Protein AF-A0A9E1M2K9-F1 (afdb_monomer_lite)

Sequence (285 aa):
EEVEYYKEHIEKFKGLINELEKKCDKGNIAAFNGKYLEVHMFEIQNELVGVLIDRTEEETEKRRLACNVRDERKKNITDGLTGIMNRKGFQQEVEKILAENHAGGGVLLMCDLDNFKRINDSMGHPEGDRLLKLFSEILKQEFRRSDVVGRIGGDEFMVYLPSDVEDSVLRKKLDHVMDSIRVKLNGYRTYGVSVSIGAAKLDAEMGVVDFESLYESADTALYISKGLGKNRYYINEKGIRCMKSTCEACRINCPRREILALNEGQSNGTVTDRDGNPLHLLPEV

Secondary structure (DSSP, 8-state):
-HHHHHHT-HHHHHHHHHHHHHT--TTSEEEETTEEEEEEEEEETTEEEEEEEE-HHHHHHHHHHHHHHHHHHHHHHB-TTT-SEEHHHHHHHHHHHHHH-TT---EEEEEEEETHHHHHHHH-HHHHHHHHHHHHHHHHHHS-TTSEEEE-SSSEEEEEE-S---HHHHHHHHHHHHHHHHHHTGGGGGGT-EEEEEEEE-BTTTTB-SHHHHHHHHHHHHHHHHHTTSSSEEE-TT------SS-TTTTS--HHHHHHHHHHT-SSS--B-TTS-B---PPP-

Radius of gyration: 29.18 Å; chains: 1; bounding box: 78×37×81 Å

Structure (mmCIF, N/CA/C/O backbone):
data_AF-A0A9E1M2K9-F1
#
_entry.id   AF-A0A9E1M2K9-F1
#
loop_
_atom_site.group_PDB
_atom_site.id
_atom_site.type_symbol
_atom_site.label_atom_id
_atom_site.label_alt_id
_atom_site.label_comp_id
_atom_site.label_asym_id
_atom_site.label_entity_id
_atom_site.label_seq_id
_atom_site.pdbx_PDB_ins_code
_atom_site.Cartn_x
_atom_site.Cartn_y
_atom_site.Cartn_z
_atom_site.occupancy
_atom_site.B_iso_or_equiv
_atom_site.auth_seq_id
_atom_site.auth_comp_id
_atom_site.auth_asym_id
_atom_site.auth_atom_id
_atom_site.pdbx_PDB_model_num
ATOM 1 N N . GLU A 1 1 ? -44.780 -3.595 32.433 1.00 47.69 1 GLU A N 1
ATOM 2 C CA . GLU A 1 1 ? -45.491 -4.762 32.995 1.00 47.69 1 GLU A CA 1
ATOM 3 C C . GLU A 1 1 ? -44.620 -5.550 33.968 1.00 47.69 1 GLU A C 1
ATOM 5 O O . GLU A 1 1 ? -44.935 -5.511 35.144 1.00 47.69 1 GLU A O 1
ATOM 10 N N . GLU A 1 2 ? -43.489 -6.153 33.572 1.00 54.53 2 GLU A N 1
ATOM 11 C CA . GLU A 1 2 ? -42.619 -6.878 34.532 1.00 54.53 2 GLU A CA 1
ATOM 12 C C . GLU A 1 2 ? -42.012 -5.986 35.630 1.00 54.53 2 GLU A C 1
ATOM 14 O O . GLU A 1 2 ? -42.031 -6.356 36.797 1.00 54.53 2 GLU A O 1
ATOM 19 N N . VAL A 1 3 ? -41.533 -4.780 35.298 1.00 54.91 3 VAL A N 1
ATOM 20 C CA . VAL A 1 3 ? -41.038 -3.825 36.315 1.00 54.91 3 VAL A CA 1
ATOM 21 C C . VAL A 1 3 ? -42.145 -3.446 37.310 1.00 54.91 3 VAL A C 1
ATOM 23 O O . VAL A 1 3 ? -41.878 -3.333 38.501 1.00 54.91 3 VAL A O 1
ATOM 26 N N . GLU A 1 4 ? -43.392 -3.317 36.847 1.00 57.59 4 GLU A N 1
ATOM 27 C CA . GLU A 1 4 ? -44.571 -3.060 37.689 1.00 57.59 4 GLU A CA 1
ATOM 28 C C . GLU A 1 4 ? -44.907 -4.272 38.575 1.00 57.59 4 GLU A C 1
ATOM 30 O O . GLU A 1 4 ? -45.159 -4.113 39.763 1.00 57.59 4 GLU A O 1
ATOM 35 N N . TYR A 1 5 ? -44.813 -5.489 38.028 1.00 63.81 5 TYR A N 1
ATOM 36 C CA . TYR A 1 5 ? -44.981 -6.744 38.769 1.00 63.81 5 TYR A CA 1
ATOM 37 C C . TYR A 1 5 ? -43.958 -6.885 39.906 1.00 63.81 5 TYR A C 1
ATOM 39 O O . TYR A 1 5 ? -44.294 -7.318 41.008 1.00 63.81 5 TYR A O 1
ATOM 47 N N . TYR A 1 6 ? -42.704 -6.490 39.671 1.00 62.34 6 TYR A N 1
ATOM 48 C CA . TYR A 1 6 ? -41.683 -6.523 40.715 1.00 62.34 6 TYR A CA 1
ATOM 49 C C . TYR A 1 6 ? -41.863 -5.417 41.765 1.00 62.34 6 TYR A C 1
ATOM 51 O O . TYR A 1 6 ? -41.530 -5.663 42.923 1.00 62.34 6 TYR A O 1
ATOM 59 N N . LYS A 1 7 ? -42.439 -4.250 41.430 1.00 57.22 7 LYS A N 1
ATOM 60 C CA . LYS A 1 7 ? -42.752 -3.197 42.423 1.00 57.22 7 LYS A CA 1
ATOM 61 C C . LYS A 1 7 ? -43.675 -3.697 43.539 1.00 57.22 7 LYS A C 1
ATOM 63 O O . LYS A 1 7 ? -43.527 -3.272 44.679 1.00 57.22 7 LYS A O 1
ATOM 68 N N . GLU A 1 8 ? -44.578 -4.631 43.237 1.00 61.56 8 GLU A N 1
ATOM 69 C CA . GLU A 1 8 ? -45.470 -5.251 44.227 1.00 61.56 8 GLU A CA 1
ATOM 70 C C . GLU A 1 8 ? -44.770 -6.322 45.098 1.00 61.56 8 GLU A C 1
ATOM 72 O O . GLU A 1 8 ? -45.366 -6.845 46.039 1.00 61.56 8 GLU A O 1
ATOM 77 N N . HIS A 1 9 ? -43.502 -6.664 44.821 1.00 72.94 9 HIS A N 1
ATOM 78 C CA . HIS A 1 9 ? -42.690 -7.640 45.562 1.00 72.94 9 HIS A CA 1
ATOM 79 C C . HIS A 1 9 ? -41.269 -7.119 45.836 1.00 72.94 9 HIS A C 1
ATOM 81 O O . HIS A 1 9 ? -40.311 -7.431 45.122 1.00 72.94 9 HIS A O 1
ATOM 87 N N . ILE A 1 10 ? -41.127 -6.396 46.951 1.00 69.25 10 ILE A N 1
ATOM 88 C CA . ILE A 1 10 ? -39.894 -5.716 47.391 1.00 69.25 10 ILE A CA 1
ATOM 89 C C . ILE A 1 10 ? -38.639 -6.605 47.305 1.00 69.25 10 ILE A C 1
ATOM 91 O O . ILE A 1 10 ? -37.636 -6.191 46.729 1.00 69.25 10 ILE A O 1
ATOM 95 N N . GLU A 1 11 ? -38.673 -7.837 47.822 1.00 72.31 11 GLU A N 1
ATOM 96 C CA . GLU A 1 11 ? -37.483 -8.710 47.838 1.00 72.31 11 GLU A CA 1
ATOM 97 C C . GLU A 1 11 ? -37.064 -9.198 46.442 1.00 72.31 11 GLU A C 1
ATOM 99 O O . GLU A 1 11 ? -35.874 -9.301 46.144 1.00 72.31 11 GLU A O 1
ATOM 104 N N . LYS A 1 12 ? -38.024 -9.428 45.536 1.00 73.31 12 LYS A N 1
ATOM 105 C CA . LYS A 1 12 ? -37.706 -9.785 44.145 1.00 73.31 12 LYS A CA 1
ATOM 106 C C . LYS A 1 12 ? -37.141 -8.585 43.382 1.00 73.31 12 LYS A C 1
ATOM 108 O O . LYS A 1 12 ? -36.209 -8.753 42.600 1.00 73.31 12 LYS A O 1
ATOM 113 N N . PHE A 1 13 ? -37.668 -7.385 43.633 1.00 72.75 13 PHE A N 1
ATOM 114 C CA . PHE A 1 13 ? -37.173 -6.151 43.023 1.00 72.75 13 PHE A CA 1
ATOM 115 C C . PHE A 1 13 ? -35.737 -5.829 43.451 1.00 72.75 13 PHE A C 1
ATOM 117 O O . PHE A 1 13 ? -34.897 -5.542 42.600 1.00 72.75 13 PHE A O 1
ATOM 124 N N . LYS A 1 14 ? -35.418 -5.975 44.747 1.00 73.56 14 LYS A N 1
ATOM 125 C CA . LYS A 1 14 ? -34.038 -5.864 45.255 1.00 73.56 14 LYS A CA 1
ATOM 126 C C . LYS A 1 14 ? -33.091 -6.849 44.565 1.00 73.56 14 LYS A C 1
ATOM 128 O O . LYS A 1 14 ? -31.986 -6.476 44.181 1.00 73.56 14 LYS A O 1
ATOM 133 N N . GLY A 1 15 ? -33.529 -8.098 44.384 1.00 77.31 15 GLY A N 1
ATOM 134 C CA . GLY A 1 15 ? -32.761 -9.121 43.671 1.00 77.31 15 GLY A CA 1
ATOM 135 C C . GLY A 1 15 ? -32.460 -8.735 42.220 1.00 77.31 15 GLY A C 1
ATOM 136 O O . GLY A 1 15 ? -31.311 -8.828 41.793 1.00 77.31 15 GLY A O 1
ATOM 137 N N . LEU A 1 16 ? -33.467 -8.240 41.495 1.00 78.31 16 LEU A N 1
ATOM 138 C CA . LEU A 1 16 ? -33.325 -7.779 40.112 1.00 78.31 16 LEU A CA 1
ATOM 139 C C . LEU A 1 16 ? -32.347 -6.602 39.997 1.00 78.31 16 LEU A C 1
ATOM 141 O O . LEU A 1 16 ? -31.474 -6.619 39.135 1.00 78.31 16 LEU A O 1
ATOM 145 N N . ILE A 1 17 ? -32.457 -5.597 40.868 1.00 76.50 17 ILE A N 1
ATOM 146 C CA . ILE A 1 17 ? -31.567 -4.428 40.830 1.00 76.50 17 ILE A CA 1
ATOM 147 C C . ILE A 1 17 ? -30.113 -4.818 41.108 1.00 76.50 17 ILE A C 1
ATOM 149 O O . ILE A 1 17 ? -29.234 -4.419 40.349 1.00 76.50 17 ILE A O 1
ATOM 153 N N . ASN A 1 18 ? -29.863 -5.662 42.113 1.00 76.81 18 ASN A N 1
ATOM 154 C CA . ASN A 1 18 ? -28.521 -6.187 42.384 1.00 76.81 18 ASN A CA 1
ATOM 155 C C . ASN A 1 18 ? -27.956 -7.003 41.207 1.00 76.81 18 ASN A C 1
ATOM 157 O O . ASN A 1 18 ? -26.742 -7.060 41.006 1.00 76.81 18 ASN A O 1
ATOM 161 N N . GLU A 1 19 ? -28.809 -7.682 40.437 1.00 80.19 19 GLU A N 1
ATOM 162 C CA . GLU A 1 19 ? -28.383 -8.395 39.232 1.00 80.19 19 GLU A CA 1
ATOM 163 C C . GLU A 1 19 ? -28.033 -7.430 38.090 1.00 80.19 19 GLU A C 1
ATOM 165 O O . GLU A 1 19 ? -27.028 -7.629 37.404 1.00 80.19 19 GLU A O 1
ATOM 170 N N . LEU A 1 20 ? -28.836 -6.382 37.896 1.00 79.81 20 LEU A N 1
ATOM 171 C CA . LEU A 1 20 ? -28.598 -5.364 36.875 1.00 79.81 20 LEU A CA 1
ATOM 172 C C . LEU A 1 20 ? -27.351 -4.533 37.179 1.00 79.81 20 LEU A C 1
ATOM 174 O O . LEU A 1 20 ? -26.565 -4.298 36.270 1.00 79.81 20 LEU A O 1
ATOM 178 N N . GLU A 1 21 ? -27.108 -4.177 38.441 1.00 75.31 21 GLU A N 1
ATOM 179 C CA . GLU A 1 21 ? -25.903 -3.453 38.865 1.00 75.31 21 GLU A CA 1
ATOM 180 C C . GLU A 1 21 ? -24.623 -4.217 38.495 1.00 75.31 21 GLU A C 1
ATOM 182 O O . GLU A 1 21 ? -23.679 -3.645 37.953 1.00 75.31 21 GLU A O 1
ATOM 187 N N . LYS A 1 22 ? -24.613 -5.542 38.685 1.00 78.69 22 LYS A N 1
ATOM 188 C CA . LYS A 1 22 ? -23.487 -6.401 38.276 1.00 78.69 22 LYS A CA 1
ATOM 189 C C . LYS A 1 22 ? -23.278 -6.456 36.762 1.00 78.69 22 LYS A C 1
ATOM 191 O O . LYS A 1 22 ? -22.204 -6.852 36.316 1.00 78.69 22 LYS A O 1
ATOM 196 N N . LYS A 1 23 ? -24.306 -6.119 35.981 1.00 77.25 23 LYS A N 1
ATOM 197 C CA . LYS A 1 23 ? -24.294 -6.077 34.513 1.00 77.25 23 LYS A CA 1
ATOM 198 C C . LYS A 1 23 ? -24.076 -4.663 33.967 1.00 77.25 23 LYS A C 1
ATOM 200 O O . LYS A 1 23 ? -24.039 -4.507 32.747 1.00 77.25 23 LYS A O 1
ATOM 205 N N . CYS A 1 24 ? -23.956 -3.651 34.828 1.00 75.00 24 CYS A N 1
ATOM 206 C CA . CYS A 1 24 ? -23.708 -2.283 34.403 1.00 75.00 24 CYS A CA 1
ATOM 207 C C . CYS A 1 24 ? -22.282 -2.129 33.860 1.00 75.00 24 CYS A C 1
ATOM 209 O O . CYS A 1 24 ? -21.305 -2.454 34.536 1.00 75.00 24 CYS A O 1
ATOM 211 N N . ASP A 1 25 ? -22.164 -1.562 32.661 1.00 68.12 25 ASP A N 1
ATOM 212 C CA . ASP A 1 25 ? -20.892 -1.032 32.164 1.00 68.12 25 ASP A CA 1
ATOM 213 C C . ASP A 1 25 ? -20.587 0.333 32.825 1.00 68.12 25 ASP A C 1
ATOM 215 O O . ASP A 1 25 ? -21.362 0.844 33.642 1.00 68.12 25 ASP A O 1
ATOM 219 N N . LYS A 1 26 ? -19.453 0.965 32.473 1.00 56.94 26 LYS A N 1
ATOM 220 C CA . LYS A 1 26 ? -19.129 2.347 32.884 1.00 56.94 26 LYS A CA 1
ATOM 221 C C . LYS A 1 26 ? -20.336 3.270 32.642 1.00 56.94 26 LYS A C 1
ATOM 223 O O . LYS A 1 26 ? -20.624 3.598 31.495 1.00 56.94 26 LYS A O 1
ATOM 228 N N . GLY A 1 27 ? -20.988 3.716 33.720 1.00 64.06 27 GLY A N 1
ATOM 229 C CA . GLY A 1 27 ? -22.116 4.655 33.663 1.00 64.06 27 GLY A CA 1
ATOM 230 C C . GLY A 1 27 ? -23.483 4.125 34.115 1.00 64.06 27 GLY A C 1
ATOM 231 O O . GLY A 1 27 ? -24.473 4.747 33.763 1.00 64.06 27 GLY A O 1
ATOM 232 N N . ASN A 1 28 ? -23.564 3.035 34.890 1.00 80.69 28 ASN A N 1
ATOM 233 C CA . ASN A 1 28 ? -24.808 2.531 35.512 1.00 80.69 28 ASN A CA 1
ATOM 234 C C . ASN A 1 28 ? -25.910 2.066 34.534 1.00 80.69 28 ASN A C 1
ATOM 236 O O . ASN A 1 28 ? -27.079 1.996 34.912 1.00 80.69 28 ASN A O 1
ATOM 240 N N . ILE A 1 29 ? -25.561 1.726 33.289 1.00 83.56 29 ILE A N 1
ATOM 241 C CA . ILE A 1 29 ? -26.512 1.225 32.285 1.00 83.56 29 ILE A CA 1
ATOM 242 C C . ILE A 1 29 ? -26.331 -0.285 32.107 1.00 83.56 29 ILE A C 1
ATOM 244 O O . ILE A 1 29 ? -25.233 -0.742 31.786 1.00 83.56 29 ILE A O 1
ATOM 248 N N . ALA A 1 30 ? -27.420 -1.044 32.241 1.00 85.31 30 ALA A N 1
ATOM 249 C CA . ALA A 1 30 ? -27.472 -2.489 32.038 1.00 85.31 30 ALA A CA 1
ATOM 250 C C . ALA A 1 30 ? -28.401 -2.864 30.873 1.00 85.31 30 ALA A C 1
ATOM 252 O O . ALA A 1 30 ? -29.503 -2.331 30.729 1.00 85.31 30 ALA A O 1
ATOM 253 N N . ALA A 1 31 ? -27.975 -3.823 30.048 1.00 84.50 31 ALA A N 1
ATOM 254 C CA . ALA A 1 31 ? -28.834 -4.414 29.025 1.00 84.50 31 ALA A CA 1
ATOM 255 C C . ALA A 1 31 ? -29.700 -5.531 29.635 1.00 84.50 31 ALA A C 1
ATOM 257 O O . ALA A 1 31 ? -29.175 -6.488 30.207 1.00 84.50 31 ALA A O 1
ATOM 258 N N . PHE A 1 32 ? -31.021 -5.436 29.486 1.00 83.56 32 PHE A N 1
ATOM 259 C CA . PHE A 1 32 ? -31.979 -6.392 30.044 1.00 83.56 32 PHE A CA 1
ATOM 260 C C . PHE A 1 32 ? -33.179 -6.574 29.112 1.00 83.56 32 PHE A C 1
ATOM 262 O O . PHE A 1 32 ? -33.838 -5.602 28.757 1.00 83.56 32 PHE A O 1
ATOM 269 N N . ASN A 1 33 ? -33.455 -7.815 28.693 1.00 81.69 33 ASN A N 1
ATOM 270 C CA . ASN A 1 33 ? -34.586 -8.174 27.821 1.00 81.69 33 ASN A CA 1
ATOM 271 C C . ASN A 1 33 ? -34.756 -7.263 26.584 1.00 81.69 33 ASN A C 1
ATOM 273 O O . ASN A 1 33 ? -35.859 -6.852 26.236 1.00 81.69 33 ASN A O 1
ATOM 277 N N . GLY A 1 34 ? -33.647 -6.930 25.914 1.00 80.44 34 GLY A N 1
ATOM 278 C CA . GLY A 1 34 ? -33.657 -6.079 24.716 1.00 80.44 34 GLY A CA 1
ATOM 279 C C . GLY A 1 34 ? -33.801 -4.577 24.990 1.00 80.44 34 GLY A C 1
ATOM 280 O O . GLY A 1 34 ? -33.868 -3.801 24.040 1.00 80.44 34 GLY A O 1
ATOM 281 N N . LYS A 1 35 ? -33.811 -4.167 26.262 1.00 84.62 35 LYS A N 1
ATOM 282 C CA . LYS A 1 35 ? -33.811 -2.771 26.706 1.00 84.62 35 LYS A CA 1
ATOM 283 C C . LYS A 1 35 ? -32.482 -2.379 27.340 1.00 84.62 35 LYS A C 1
ATOM 285 O O . LYS A 1 35 ? -31.743 -3.236 27.824 1.00 84.62 35 LYS A O 1
ATOM 290 N N . TYR A 1 36 ? -32.208 -1.080 27.367 1.00 86.81 36 TYR A N 1
ATOM 291 C CA . TYR A 1 36 ? -31.117 -0.487 28.137 1.00 86.81 36 TYR A CA 1
ATOM 292 C C . TYR A 1 36 ? -31.713 0.258 29.327 1.00 86.81 36 TYR A C 1
ATOM 294 O O . TYR A 1 36 ? -32.458 1.217 29.146 1.00 86.81 36 TYR A O 1
ATOM 302 N N . LEU A 1 37 ? -31.415 -0.212 30.536 1.00 87.25 37 LEU A N 1
ATOM 303 C CA . LEU A 1 37 ? -31.933 0.345 31.780 1.00 87.25 37 LEU A CA 1
ATOM 304 C C . LEU A 1 37 ? -30.800 1.029 32.537 1.00 87.25 37 LEU A C 1
ATOM 306 O O . LEU A 1 37 ? -29.791 0.399 32.844 1.00 87.25 37 LEU A O 1
ATOM 310 N N . GLU A 1 38 ? -30.977 2.308 32.844 1.00 87.44 38 GLU A N 1
ATOM 311 C CA . GLU A 1 38 ? -30.125 3.028 33.785 1.00 87.44 38 GLU A CA 1
ATOM 312 C C . GLU A 1 38 ? -30.623 2.751 35.206 1.00 87.44 38 GLU A C 1
ATOM 314 O O . GLU A 1 38 ? -31.811 2.907 35.506 1.00 87.44 38 GLU A O 1
ATOM 319 N N . VAL A 1 39 ? -29.716 2.281 36.058 1.00 85.56 39 VAL A N 1
ATOM 320 C CA . VAL A 1 39 ? -30.018 1.815 37.411 1.00 85.56 39 VAL A CA 1
ATOM 321 C C . VAL A 1 39 ? -29.444 2.802 38.418 1.00 85.56 39 VAL A C 1
ATOM 323 O O . VAL A 1 39 ? -28.233 3.008 38.478 1.00 85.56 39 VAL A O 1
ATOM 326 N N . HIS A 1 40 ? -30.303 3.382 39.253 1.00 83.81 40 HIS A N 1
ATOM 327 C CA . HIS A 1 40 ? -29.878 4.197 40.387 1.00 83.81 40 HIS A CA 1
ATOM 328 C C . HIS A 1 40 ? -30.364 3.590 41.697 1.00 83.81 40 HIS A C 1
ATOM 330 O O . HIS A 1 40 ? -31.538 3.241 41.825 1.00 83.81 40 HIS A O 1
ATOM 336 N N . MET A 1 41 ? -29.470 3.511 42.680 1.00 77.06 41 MET A N 1
ATOM 337 C CA . MET A 1 41 ? -29.797 3.089 44.037 1.00 77.06 41 MET A CA 1
ATOM 338 C C . MET A 1 41 ? -29.532 4.214 45.027 1.00 77.06 41 MET A C 1
ATOM 340 O O . MET A 1 41 ? -28.487 4.863 44.981 1.00 77.06 41 MET A O 1
ATOM 344 N N . PHE A 1 42 ? -30.479 4.409 45.936 1.00 80.50 42 PHE A N 1
ATOM 345 C CA . PHE A 1 42 ? -30.406 5.382 47.014 1.00 80.50 42 PHE A CA 1
ATOM 346 C C . PHE A 1 42 ? -30.871 4.736 48.317 1.00 80.50 42 PHE A C 1
ATOM 348 O O . PHE A 1 42 ? -31.739 3.866 48.308 1.00 80.50 42 PHE A O 1
ATOM 355 N N . GLU A 1 43 ? -30.331 5.190 49.442 1.00 78.75 43 GLU A N 1
ATOM 356 C CA . GLU A 1 43 ? -30.793 4.800 50.773 1.00 78.75 43 GLU A CA 1
ATOM 357 C C . GLU A 1 43 ? -31.367 6.037 51.470 1.00 78.75 43 GLU A C 1
ATOM 359 O O . GLU A 1 43 ? -30.690 7.058 51.605 1.00 78.75 43 GLU A O 1
ATOM 364 N N . ILE A 1 44 ? -32.639 5.974 51.862 1.00 79.69 44 ILE A N 1
ATOM 365 C CA . ILE A 1 44 ? -33.362 7.083 52.489 1.00 79.69 44 ILE A CA 1
ATOM 366 C C . ILE A 1 44 ? -34.028 6.548 53.753 1.00 79.69 44 ILE A C 1
ATOM 368 O O . ILE A 1 44 ? -34.872 5.669 53.674 1.00 79.69 44 ILE A O 1
ATOM 372 N N . GLN A 1 45 ? -33.661 7.076 54.927 1.00 77.25 45 GLN A N 1
ATOM 373 C CA . GLN A 1 45 ? -34.275 6.702 56.215 1.00 77.25 45 GLN A CA 1
ATOM 374 C C . GLN A 1 45 ? -34.316 5.175 56.480 1.00 77.25 45 GLN A C 1
ATOM 376 O O . GLN A 1 45 ? -35.327 4.660 56.947 1.00 77.25 45 GLN A O 1
ATOM 381 N N . ASN A 1 46 ? -33.216 4.454 56.212 1.00 77.62 46 ASN A N 1
ATOM 382 C CA . ASN A 1 46 ? -33.119 2.981 56.288 1.00 77.62 46 ASN A CA 1
ATOM 383 C C . ASN A 1 46 ? -33.996 2.205 55.278 1.00 77.62 46 ASN A C 1
ATOM 385 O O . ASN A 1 46 ? -34.113 0.982 55.381 1.00 77.62 46 ASN A O 1
ATOM 389 N N . GLU A 1 47 ? -34.575 2.873 54.280 1.00 70.12 47 GLU A N 1
ATOM 390 C CA . GLU A 1 47 ? -35.245 2.235 53.147 1.00 70.12 47 GLU A CA 1
ATOM 391 C C . GLU A 1 47 ? -34.389 2.339 51.877 1.00 70.12 47 GLU A C 1
ATOM 393 O O . GLU A 1 47 ? -33.903 3.410 51.504 1.00 70.12 47 GLU A O 1
ATOM 398 N N . LEU A 1 48 ? -34.203 1.204 51.197 1.00 69.75 48 LEU A N 1
ATOM 399 C CA . LEU A 1 48 ? -33.505 1.135 49.914 1.00 69.75 48 LEU A CA 1
ATOM 400 C C . LEU A 1 48 ? -34.480 1.475 48.781 1.00 69.75 48 LEU A C 1
ATOM 402 O O . LEU A 1 48 ? -35.462 0.762 48.568 1.00 69.75 48 LEU A O 1
ATOM 406 N N . VAL A 1 49 ? -34.173 2.524 48.022 1.00 75.44 49 VAL A N 1
ATOM 407 C CA . VAL A 1 49 ? -34.952 2.989 46.873 1.00 75.44 49 VAL A CA 1
ATOM 408 C C . VAL A 1 49 ? -34.160 2.746 45.594 1.00 75.44 49 VAL A C 1
ATOM 410 O O . VAL A 1 49 ? -33.057 3.260 45.418 1.00 75.44 49 VAL A O 1
ATOM 413 N N . GLY A 1 50 ? -34.742 1.970 44.682 1.00 74.94 50 GLY A N 1
ATOM 414 C CA . GLY A 1 50 ? -34.182 1.706 43.362 1.00 74.94 50 GLY A CA 1
ATOM 415 C C . GLY A 1 50 ? -34.999 2.372 42.261 1.00 74.94 50 GLY A C 1
ATOM 416 O O . GLY A 1 50 ? -36.219 2.212 42.211 1.00 74.94 50 GLY A O 1
ATOM 417 N N . VAL A 1 51 ? -34.331 3.096 41.367 1.00 79.19 51 VAL A N 1
ATOM 418 C CA . VAL A 1 51 ? -34.940 3.737 40.197 1.00 79.19 51 VAL A CA 1
ATOM 419 C C . VAL A 1 51 ? -34.372 3.094 38.938 1.00 79.19 51 VAL A C 1
ATOM 421 O O . VAL A 1 51 ? -33.157 3.002 38.774 1.00 79.19 51 VAL A O 1
ATOM 424 N N . LEU A 1 52 ? -35.268 2.656 38.053 1.00 83.38 52 LEU A N 1
ATOM 425 C CA . LEU A 1 52 ? -34.939 2.141 36.727 1.00 83.38 52 LEU A CA 1
ATOM 426 C C . LEU A 1 52 ? -35.454 3.130 35.686 1.00 83.38 52 LEU A C 1
ATOM 428 O O . LEU A 1 52 ? -36.658 3.387 35.625 1.00 83.38 52 LEU A O 1
ATOM 432 N N . ILE A 1 53 ? -34.553 3.670 34.873 1.00 85.81 53 ILE A N 1
ATOM 433 C CA . ILE A 1 53 ? -34.892 4.574 33.773 1.00 85.81 53 ILE A CA 1
ATOM 434 C C . ILE A 1 53 ? -34.667 3.821 32.464 1.00 85.81 53 ILE A C 1
ATOM 436 O O . ILE A 1 53 ? -33.576 3.311 32.212 1.00 85.81 53 ILE A O 1
ATOM 440 N N . ASP A 1 54 ? -35.703 3.728 31.630 1.00 87.12 54 ASP A N 1
ATOM 441 C CA . ASP A 1 54 ? -35.572 3.150 30.292 1.00 87.12 54 ASP A CA 1
ATOM 442 C C . ASP A 1 54 ? -34.837 4.142 29.382 1.00 87.12 54 ASP A C 1
ATOM 444 O O . ASP A 1 54 ? -35.357 5.203 29.044 1.00 87.12 54 ASP A O 1
ATOM 448 N N . ARG A 1 55 ? -33.606 3.791 29.012 1.00 88.75 55 ARG A N 1
ATOM 449 C CA . ARG A 1 55 ? -32.716 4.553 28.128 1.00 88.75 55 ARG A CA 1
ATOM 450 C C . ARG A 1 55 ? -32.557 3.875 26.769 1.00 88.75 55 ARG A C 1
ATOM 452 O O . ARG A 1 55 ? -31.609 4.161 26.043 1.00 88.75 55 ARG A O 1
ATOM 459 N N . THR A 1 56 ? -33.453 2.952 26.407 1.00 87.19 56 THR A N 1
ATOM 460 C CA . THR A 1 56 ? -33.304 2.136 25.192 1.00 87.19 56 THR A CA 1
ATOM 461 C C . THR A 1 56 ? -33.215 2.985 23.928 1.00 87.19 56 THR A C 1
ATOM 463 O O . THR A 1 56 ? -32.337 2.744 23.099 1.00 87.19 56 THR A O 1
ATOM 466 N N . GLU A 1 57 ? -34.079 3.990 23.777 1.00 88.50 57 GLU A N 1
ATOM 467 C CA . GLU A 1 57 ? -34.063 4.885 22.611 1.00 88.50 57 GLU A CA 1
ATOM 468 C C . GLU A 1 57 ? -32.740 5.656 22.518 1.00 88.50 57 GLU A C 1
ATOM 470 O O . GLU A 1 57 ? -32.054 5.585 21.500 1.00 88.50 57 GLU A O 1
ATOM 475 N N . GLU A 1 58 ? -32.311 6.288 23.611 1.00 88.19 58 GLU A N 1
ATOM 476 C CA . GLU A 1 58 ? -31.064 7.057 23.655 1.00 88.19 58 GLU A CA 1
ATOM 477 C C . GLU A 1 58 ? -29.825 6.190 23.392 1.00 88.19 58 GLU A C 1
ATOM 479 O O . GLU A 1 58 ? -28.943 6.578 22.625 1.00 88.19 58 GLU A O 1
ATOM 484 N N . GLU A 1 59 ? -29.739 5.002 23.993 1.00 86.94 59 GLU A N 1
ATOM 485 C CA . GLU A 1 59 ? -28.593 4.106 23.812 1.00 86.94 59 GLU A CA 1
ATOM 486 C C . GLU A 1 59 ? -28.548 3.489 22.415 1.00 86.94 59 GLU A C 1
ATOM 488 O O . GLU A 1 59 ? -27.473 3.358 21.818 1.00 86.94 59 GLU A O 1
ATOM 493 N N . THR A 1 60 ? -29.704 3.139 21.849 1.00 86.44 60 THR A N 1
ATOM 494 C CA . THR A 1 60 ? -29.762 2.650 20.467 1.00 86.44 60 THR A CA 1
ATOM 495 C C . THR A 1 60 ? -29.408 3.748 19.469 1.00 86.44 60 THR A C 1
ATOM 497 O O . THR A 1 60 ? -28.664 3.481 18.521 1.00 86.44 60 THR A O 1
ATOM 500 N N . GLU A 1 61 ? -29.851 4.986 19.692 1.00 88.44 61 GLU A N 1
ATOM 501 C CA . GLU A 1 61 ? -29.490 6.134 18.865 1.00 88.44 61 GLU A CA 1
ATOM 502 C C . GLU A 1 61 ? -27.995 6.464 18.968 1.00 88.44 61 GLU A C 1
ATOM 504 O O . GLU A 1 61 ? -27.314 6.501 17.941 1.00 88.44 61 GLU A O 1
ATOM 509 N N . LYS A 1 62 ? -27.430 6.567 20.180 1.00 87.06 62 LYS A N 1
ATOM 510 C CA . LYS A 1 62 ? -25.979 6.753 20.389 1.00 87.06 62 LYS A CA 1
ATOM 511 C C . LYS A 1 62 ? -25.154 5.692 19.664 1.00 87.06 62 LYS A C 1
ATOM 513 O O . LYS A 1 62 ? -24.182 6.021 18.981 1.00 87.06 62 LYS A O 1
ATOM 518 N N . ARG A 1 63 ? -25.537 4.414 19.774 1.00 84.12 63 ARG A N 1
ATOM 519 C CA . ARG A 1 63 ? -24.848 3.303 19.093 1.00 84.12 63 ARG A CA 1
ATOM 520 C C . ARG A 1 63 ? -24.968 3.396 17.571 1.00 84.12 63 ARG A C 1
ATOM 522 O O . ARG A 1 63 ? -23.981 3.142 16.879 1.00 84.12 63 ARG A O 1
ATOM 529 N N . ARG A 1 64 ? -26.132 3.789 17.039 1.00 85.56 64 ARG A N 1
ATOM 530 C CA . ARG A 1 64 ? -26.331 4.035 15.597 1.00 85.56 64 ARG A CA 1
ATOM 531 C C . ARG A 1 64 ? -25.464 5.185 15.094 1.00 85.56 64 ARG A C 1
ATOM 533 O O . ARG A 1 64 ? -24.755 5.007 14.107 1.00 85.56 64 ARG A O 1
ATOM 540 N N . LEU A 1 65 ? -25.457 6.321 15.791 1.00 86.19 65 LEU A N 1
ATOM 541 C CA . LEU A 1 65 ? -24.587 7.457 15.478 1.00 86.19 65 LEU A CA 1
ATOM 542 C C . LEU A 1 65 ? -23.109 7.050 15.496 1.00 86.19 65 LEU A C 1
ATOM 544 O O . LEU A 1 65 ? -22.382 7.342 14.549 1.00 86.19 65 LEU A O 1
ATOM 548 N N . ALA A 1 66 ? -22.669 6.307 16.515 1.00 84.19 66 ALA A N 1
ATOM 549 C CA . ALA A 1 66 ? -21.299 5.802 16.589 1.00 84.19 66 ALA A CA 1
ATOM 550 C C . ALA A 1 66 ? -20.949 4.860 15.418 1.00 84.19 66 ALA A C 1
ATOM 552 O O . ALA A 1 66 ? -19.834 4.912 14.894 1.00 84.19 66 ALA A O 1
ATOM 553 N N . CYS A 1 67 ? -21.893 4.018 14.983 1.00 79.88 67 CYS A N 1
ATOM 554 C CA . CYS A 1 67 ? -21.734 3.151 13.816 1.00 79.88 67 CYS A CA 1
ATOM 555 C C . CYS A 1 67 ? -21.591 3.968 12.523 1.00 79.88 67 CYS A C 1
ATOM 557 O O . CYS A 1 67 ? -20.618 3.776 11.795 1.00 79.88 67 CYS A O 1
ATOM 559 N N . ASN A 1 68 ? -22.469 4.951 12.306 1.00 83.25 68 ASN A N 1
ATOM 560 C CA . ASN A 1 68 ? -22.417 5.844 11.146 1.00 83.25 68 ASN A CA 1
ATOM 561 C C . ASN A 1 68 ? -21.088 6.602 11.074 1.00 83.25 68 ASN A C 1
ATOM 563 O O . ASN A 1 68 ? -20.426 6.582 10.040 1.00 83.25 68 ASN A O 1
ATOM 567 N N . VAL A 1 69 ? -20.639 7.192 12.189 1.00 81.88 69 VAL A N 1
ATOM 568 C CA . VAL A 1 69 ? -19.344 7.889 12.262 1.00 81.88 69 VAL A CA 1
ATOM 569 C C . VAL A 1 69 ? -18.186 6.941 11.935 1.00 81.88 69 VAL A C 1
ATOM 571 O O . VAL A 1 69 ? -17.236 7.325 11.249 1.00 81.88 69 VAL A O 1
ATOM 574 N N . ARG A 1 70 ? -18.241 5.689 12.404 1.00 77.19 70 ARG A N 1
ATOM 575 C CA . ARG A 1 70 ? -17.213 4.681 12.108 1.00 77.19 70 ARG A CA 1
ATOM 576 C C . ARG A 1 70 ? -17.200 4.299 10.630 1.00 77.19 70 ARG A C 1
ATOM 578 O O . ARG A 1 70 ? -16.119 4.166 10.055 1.00 77.19 70 ARG A O 1
ATOM 585 N N . ASP A 1 71 ? -18.366 4.130 10.024 1.00 75.81 71 ASP A N 1
ATOM 586 C CA . ASP A 1 71 ? -18.497 3.764 8.617 1.00 75.81 71 ASP A CA 1
ATOM 587 C C . ASP A 1 71 ? -18.101 4.913 7.690 1.00 75.81 71 ASP A C 1
ATOM 589 O O . ASP A 1 71 ? -17.394 4.689 6.708 1.00 75.81 71 ASP A O 1
ATOM 593 N N . GLU A 1 72 ? -18.459 6.152 8.026 1.00 77.62 72 GLU A N 1
ATOM 594 C CA . GLU A 1 72 ? -17.985 7.345 7.320 1.00 77.62 72 GLU A CA 1
ATOM 595 C C . GLU A 1 72 ? -16.470 7.501 7.428 1.00 77.62 72 GLU A C 1
ATOM 597 O O . GLU A 1 72 ? -15.797 7.753 6.425 1.00 77.62 72 GLU A O 1
ATOM 602 N N . ARG A 1 73 ? -15.901 7.284 8.622 1.00 77.81 73 ARG A N 1
ATOM 603 C CA . ARG A 1 73 ? -14.444 7.270 8.795 1.00 77.81 73 ARG A CA 1
ATOM 604 C C . ARG A 1 73 ? -13.790 6.220 7.909 1.00 77.81 73 ARG A C 1
ATOM 606 O O . ARG A 1 73 ? -12.848 6.563 7.205 1.00 77.81 73 ARG A O 1
ATOM 613 N N . LYS A 1 74 ? -14.298 4.982 7.899 1.00 75.19 74 LYS A N 1
ATOM 614 C CA . LYS A 1 74 ? -13.785 3.915 7.027 1.00 75.19 74 LYS A CA 1
ATOM 615 C C . LYS A 1 74 ? -13.861 4.317 5.556 1.00 75.19 74 LYS A C 1
ATOM 617 O O . LYS A 1 74 ? -12.845 4.266 4.873 1.00 75.19 74 LYS A O 1
ATOM 622 N N . LYS A 1 75 ? -15.013 4.784 5.068 1.00 77.88 75 LYS A N 1
ATOM 623 C CA . LYS A 1 75 ? -15.170 5.226 3.669 1.00 77.88 75 LYS A CA 1
ATOM 624 C C . LYS A 1 75 ? -14.172 6.322 3.285 1.00 77.88 75 LYS A C 1
ATOM 626 O O . LYS A 1 75 ? -13.669 6.318 2.170 1.00 77.88 75 LYS A O 1
ATOM 631 N N . ASN A 1 76 ? -13.834 7.209 4.218 1.00 87.12 76 ASN A N 1
ATOM 632 C CA . ASN A 1 76 ? -12.881 8.290 3.978 1.00 87.12 76 ASN A CA 1
ATOM 633 C C . ASN A 1 76 ? -11.409 7.853 3.926 1.00 87.12 76 ASN A C 1
ATOM 635 O O . ASN A 1 76 ? -10.598 8.591 3.367 1.00 87.12 76 ASN A O 1
ATOM 639 N N . ILE A 1 77 ? -11.046 6.695 4.485 1.00 93.38 77 ILE A N 1
ATOM 640 C CA . ILE A 1 77 ? -9.648 6.218 4.557 1.00 93.38 77 ILE A CA 1
ATOM 641 C C . ILE A 1 77 ? -9.375 4.969 3.711 1.00 93.38 77 ILE A C 1
ATOM 643 O O . ILE A 1 77 ? -8.243 4.494 3.674 1.00 93.38 77 ILE A O 1
ATOM 647 N N . THR A 1 78 ? -10.388 4.434 3.030 1.00 94.69 78 THR A N 1
ATOM 648 C CA . THR A 1 78 ? -10.289 3.201 2.235 1.00 94.69 78 THR A CA 1
ATOM 649 C C . THR A 1 78 ? -10.490 3.511 0.751 1.00 94.69 78 THR A C 1
ATOM 651 O O . THR A 1 78 ? -11.273 4.392 0.399 1.00 94.69 78 THR A O 1
ATOM 654 N N . ASP A 1 79 ? -9.782 2.808 -0.130 1.00 96.38 79 ASP A N 1
ATOM 655 C CA . ASP A 1 79 ? -10.005 2.847 -1.574 1.00 96.38 79 ASP A CA 1
ATOM 656 C C . ASP A 1 79 ? -11.258 2.039 -1.930 1.00 96.38 79 ASP A C 1
ATOM 658 O O . ASP A 1 79 ? -11.382 0.864 -1.575 1.00 96.38 79 ASP A O 1
ATOM 662 N N . GLY A 1 80 ? -12.192 2.663 -2.650 1.00 93.12 80 GLY A N 1
ATOM 663 C CA . GLY A 1 80 ? -13.492 2.062 -2.959 1.00 93.12 80 GLY A CA 1
ATOM 664 C C . GLY A 1 80 ? -13.427 0.866 -3.913 1.00 93.12 80 GLY A C 1
ATOM 665 O O . GLY A 1 80 ? -14.340 0.044 -3.910 1.00 93.12 80 GLY A O 1
ATOM 666 N N . LEU A 1 81 ? -12.363 0.746 -4.716 1.00 96.12 81 LEU A N 1
ATOM 667 C CA . LEU A 1 81 ? -12.216 -0.344 -5.681 1.00 96.12 81 LEU A CA 1
ATOM 668 C C . LEU A 1 81 ? -11.547 -1.579 -5.067 1.00 96.12 81 LEU A C 1
ATOM 670 O O . LEU A 1 81 ? -11.991 -2.702 -5.307 1.00 96.12 81 LEU A O 1
ATOM 674 N N . THR A 1 82 ? -10.465 -1.370 -4.320 1.00 96.69 82 THR A N 1
ATOM 675 C CA . THR A 1 82 ? -9.562 -2.432 -3.840 1.00 96.69 82 THR A CA 1
ATOM 676 C C . THR A 1 82 ? -9.761 -2.784 -2.361 1.00 96.69 82 THR A C 1
ATOM 678 O O . THR A 1 82 ? -9.353 -3.855 -1.906 1.00 96.69 82 THR A O 1
ATOM 681 N N . GLY A 1 83 ? -10.392 -1.900 -1.582 1.00 94.81 83 GLY A N 1
ATOM 682 C CA . GLY A 1 83 ? -10.656 -2.108 -0.157 1.00 94.81 83 GLY A CA 1
ATOM 683 C C . GLY A 1 83 ? -9.423 -2.031 0.754 1.00 94.81 83 GLY A C 1
ATOM 684 O O . GLY A 1 83 ? -9.556 -2.287 1.949 1.00 94.81 83 GLY A O 1
ATOM 685 N N . ILE A 1 84 ? -8.238 -1.702 0.226 1.00 97.06 84 ILE A N 1
ATOM 686 C CA . ILE A 1 84 ? -7.072 -1.285 1.030 1.00 97.06 84 ILE A CA 1
ATOM 687 C C . ILE A 1 84 ? -7.151 0.206 1.362 1.00 97.06 84 ILE A C 1
ATOM 689 O O . ILE A 1 84 ? -8.065 0.893 0.911 1.00 97.06 84 ILE A O 1
ATOM 693 N N . MET A 1 85 ? -6.221 0.727 2.165 1.00 97.44 85 MET A N 1
ATOM 694 C CA . MET A 1 85 ? -6.216 2.151 2.500 1.00 97.44 85 MET A CA 1
ATOM 695 C C . MET A 1 85 ? -6.083 3.015 1.241 1.00 97.44 85 MET A C 1
ATOM 697 O O . MET A 1 85 ? -5.374 2.656 0.305 1.00 97.44 85 MET A O 1
ATOM 701 N N . ASN A 1 86 ? -6.754 4.161 1.215 1.00 97.19 86 ASN A N 1
ATOM 702 C CA . ASN A 1 86 ? -6.478 5.190 0.214 1.00 97.19 86 ASN A CA 1
ATOM 703 C C . ASN A 1 86 ? -5.275 6.043 0.655 1.00 97.19 86 ASN A C 1
ATOM 705 O O . ASN A 1 86 ? -4.775 5.887 1.770 1.00 97.19 86 ASN A O 1
ATOM 709 N N . ARG A 1 87 ? -4.842 6.991 -0.186 1.00 95.88 87 ARG A N 1
ATOM 710 C CA . ARG A 1 87 ? -3.740 7.920 0.128 1.00 95.88 87 ARG A CA 1
ATOM 711 C C . ARG A 1 87 ? -3.834 8.544 1.521 1.00 95.88 87 ARG A C 1
ATOM 713 O O . ARG A 1 87 ? -2.856 8.537 2.260 1.00 95.88 87 ARG A O 1
ATOM 720 N N . LYS A 1 88 ? -5.011 9.060 1.879 1.00 94.88 88 LYS A N 1
ATOM 721 C CA . LYS A 1 88 ? -5.237 9.723 3.167 1.00 94.88 88 LYS A CA 1
ATOM 722 C C . LYS A 1 88 ? -5.120 8.737 4.328 1.00 94.88 88 LYS A C 1
ATOM 724 O O . LYS A 1 88 ? -4.462 9.047 5.312 1.00 94.88 88 LYS A O 1
ATOM 729 N N . GLY A 1 89 ? -5.749 7.567 4.212 1.00 95.94 89 GLY A N 1
ATOM 730 C CA . GLY A 1 89 ? -5.687 6.523 5.234 1.00 95.94 89 GLY A CA 1
ATOM 731 C C . GLY A 1 89 ? -4.274 6.000 5.458 1.00 95.94 89 GLY A C 1
ATOM 732 O O . GLY A 1 89 ? -3.843 5.881 6.598 1.00 95.94 89 GLY A O 1
ATOM 733 N N . PHE A 1 90 ? -3.549 5.756 4.366 1.00 97.19 90 PHE A N 1
ATOM 734 C CA . PHE A 1 90 ? -2.175 5.272 4.406 1.00 97.19 90 PHE A CA 1
ATOM 735 C C . PHE A 1 90 ? -1.252 6.270 5.109 1.00 97.19 90 PHE A C 1
ATOM 737 O O . PHE A 1 90 ? -0.578 5.903 6.065 1.00 97.19 90 PHE A O 1
ATOM 744 N N . GLN A 1 91 ? -1.273 7.538 4.683 1.00 96.00 91 GLN A N 1
ATOM 745 C CA . GLN A 1 91 ? -0.452 8.588 5.287 1.00 96.00 91 GLN A CA 1
ATOM 746 C C . GLN A 1 91 ? -0.742 8.739 6.786 1.00 96.00 91 GLN A C 1
ATOM 748 O O . GLN A 1 91 ? 0.186 8.721 7.586 1.00 96.00 91 GLN A O 1
ATOM 753 N N . GLN A 1 92 ? -2.021 8.813 7.174 1.00 94.62 92 GLN A N 1
ATOM 754 C CA . GLN A 1 92 ? -2.412 8.959 8.580 1.00 94.62 92 GLN A CA 1
ATOM 755 C C . GLN A 1 92 ? -1.937 7.792 9.452 1.00 94.62 92 GLN A C 1
ATOM 757 O O . GLN A 1 92 ? -1.493 8.018 10.576 1.00 94.62 92 GLN A O 1
ATOM 762 N N . GLU A 1 93 ? -2.034 6.554 8.961 1.00 94.88 93 GLU A N 1
ATOM 763 C CA .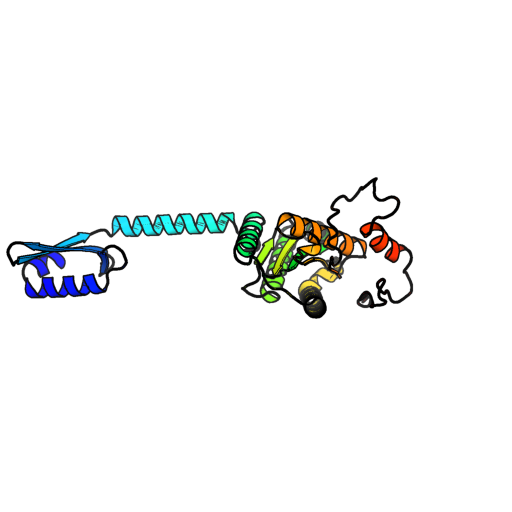 GLU A 1 93 ? -1.588 5.388 9.727 1.00 94.88 93 GLU A CA 1
ATOM 764 C C . GLU A 1 93 ? -0.061 5.348 9.845 1.00 94.88 93 GLU A C 1
ATOM 766 O O . GLU A 1 93 ? 0.456 5.086 10.928 1.00 94.88 93 GLU A O 1
ATOM 771 N N . VAL A 1 94 ? 0.674 5.660 8.772 1.00 94.69 94 VAL A N 1
ATOM 772 C CA . VAL A 1 94 ? 2.144 5.692 8.816 1.00 94.69 94 VAL A CA 1
ATOM 773 C C . VAL A 1 94 ? 2.643 6.809 9.731 1.00 94.69 94 VAL A C 1
ATOM 775 O O . VAL A 1 94 ? 3.468 6.542 10.596 1.00 94.69 94 VAL A O 1
ATOM 778 N N . GLU A 1 95 ? 2.115 8.030 9.615 1.00 93.81 95 GLU A N 1
ATOM 779 C CA . GLU A 1 95 ? 2.467 9.150 10.503 1.00 93.81 95 GLU A CA 1
ATOM 780 C C . GLU A 1 95 ? 2.193 8.822 11.974 1.00 93.81 95 GLU A C 1
ATOM 782 O O . GLU A 1 95 ? 3.012 9.120 12.843 1.00 93.81 95 GLU A O 1
ATOM 787 N N . LYS A 1 96 ? 1.070 8.153 12.256 1.00 92.81 96 LYS A N 1
ATOM 788 C CA . LYS A 1 96 ? 0.753 7.668 13.599 1.00 92.81 96 LYS A CA 1
ATOM 789 C C . LYS A 1 96 ? 1.794 6.657 14.089 1.00 92.81 96 LYS A C 1
ATOM 791 O O . LYS A 1 96 ? 2.273 6.794 15.210 1.00 92.81 96 LYS A O 1
ATOM 796 N N . ILE A 1 97 ? 2.167 5.674 13.267 1.00 92.31 97 ILE A N 1
ATOM 797 C CA . ILE A 1 97 ? 3.184 4.681 13.637 1.00 92.31 97 ILE A CA 1
ATOM 798 C C . ILE A 1 97 ? 4.539 5.353 13.880 1.00 92.31 97 ILE A C 1
ATOM 800 O O . ILE A 1 97 ? 5.201 5.025 14.859 1.00 92.31 97 ILE A O 1
ATOM 804 N N . LEU A 1 98 ? 4.945 6.298 13.029 1.00 89.81 98 LEU A N 1
ATOM 805 C CA . LEU A 1 98 ? 6.189 7.058 13.194 1.00 89.81 98 LEU A CA 1
ATOM 806 C C . LEU A 1 98 ? 6.198 7.848 14.509 1.00 89.81 98 LEU A C 1
ATOM 808 O O . LEU A 1 98 ? 7.198 7.852 15.221 1.00 89.81 98 LEU A O 1
ATOM 812 N N . ALA A 1 99 ? 5.068 8.468 14.862 1.00 88.69 99 ALA A N 1
ATOM 813 C CA . ALA A 1 99 ? 4.914 9.191 16.121 1.00 88.69 99 ALA A CA 1
ATOM 814 C C . ALA A 1 99 ? 4.894 8.266 17.352 1.00 88.69 99 ALA A C 1
ATOM 816 O O . ALA A 1 99 ? 5.270 8.688 18.439 1.00 88.69 99 ALA A O 1
ATOM 817 N N . GLU A 1 100 ? 4.451 7.014 17.222 1.00 85.81 100 GLU A N 1
ATOM 818 C CA . GLU A 1 100 ? 4.453 6.038 18.320 1.00 85.81 100 GLU A CA 1
ATOM 819 C C . GLU A 1 100 ? 5.835 5.365 18.477 1.00 85.81 100 GLU A C 1
ATOM 821 O O . GLU A 1 100 ? 6.320 5.192 19.598 1.00 85.81 100 GLU A O 1
ATOM 826 N N . ASN A 1 101 ? 6.518 5.064 17.368 1.00 71.56 101 ASN A N 1
ATOM 827 C CA . ASN A 1 101 ? 7.801 4.356 17.312 1.00 71.56 101 ASN A CA 1
ATOM 828 C C . ASN A 1 101 ? 9.002 5.298 17.116 1.00 71.56 101 ASN A C 1
ATOM 830 O O . ASN A 1 101 ? 9.734 5.194 16.137 1.00 71.56 101 ASN A O 1
ATOM 834 N N . HIS A 1 102 ? 9.281 6.145 18.110 1.00 57.78 102 HIS A N 1
ATOM 835 C CA . HIS A 1 102 ? 10.396 7.110 18.094 1.00 57.78 102 HIS A CA 1
ATOM 836 C C . HIS A 1 102 ? 11.801 6.503 17.842 1.00 57.78 102 HIS A C 1
ATOM 838 O O . HIS A 1 102 ? 12.731 7.245 17.543 1.00 57.78 102 HIS A O 1
ATOM 844 N N . ALA A 1 103 ? 11.975 5.183 17.988 1.00 55.34 103 ALA A N 1
ATOM 845 C CA . ALA A 1 103 ? 13.245 4.470 17.792 1.00 55.34 103 ALA A CA 1
ATOM 846 C C . ALA A 1 103 ? 13.135 3.245 16.858 1.00 55.34 103 ALA A C 1
ATOM 848 O O . ALA A 1 103 ? 14.079 2.463 16.757 1.00 55.34 103 ALA A O 1
ATOM 849 N N . GLY A 1 104 ? 11.978 3.028 16.223 1.00 63.28 104 GLY A N 1
ATOM 850 C CA . GLY A 1 104 ? 11.763 1.884 15.339 1.00 63.28 104 GLY A CA 1
ATOM 851 C C . GLY A 1 104 ? 12.142 2.234 13.906 1.00 63.28 104 GLY A C 1
ATOM 852 O O . GLY A 1 104 ? 11.596 3.181 13.348 1.00 63.28 104 GLY A O 1
ATOM 853 N N . GLY A 1 105 ? 13.050 1.466 13.301 1.00 82.62 105 GLY A N 1
ATOM 854 C CA . GLY A 1 105 ? 13.272 1.538 11.858 1.00 82.62 105 GLY A CA 1
ATOM 855 C C . GLY A 1 105 ? 11.999 1.206 11.072 1.00 82.62 105 GLY A C 1
ATOM 856 O O . GLY A 1 105 ? 10.992 0.742 11.616 1.00 82.62 105 GLY A O 1
ATOM 857 N N . GLY A 1 106 ? 12.038 1.438 9.769 1.00 92.19 106 GLY A N 1
ATOM 858 C CA . GLY A 1 106 ? 10.893 1.194 8.906 1.00 92.19 106 GLY A CA 1
ATOM 859 C C . GLY A 1 106 ? 11.276 1.259 7.443 1.00 92.19 106 GLY A C 1
ATOM 860 O O . GLY A 1 106 ? 12.286 1.860 7.083 1.00 92.19 106 GLY A O 1
ATOM 861 N N . VAL A 1 107 ? 10.475 0.626 6.593 1.00 95.38 107 VAL A N 1
ATOM 862 C CA . VAL A 1 107 ? 10.714 0.593 5.147 1.00 95.38 107 VAL A CA 1
ATOM 863 C C . VAL A 1 107 ? 9.435 0.965 4.420 1.00 95.38 107 VAL A C 1
ATOM 865 O O . VAL A 1 107 ? 8.406 0.321 4.610 1.00 95.38 107 VAL A O 1
ATOM 868 N N . LEU A 1 108 ? 9.501 1.980 3.563 1.00 97.12 108 LEU A N 1
ATOM 869 C CA . LEU A 1 108 ? 8.438 2.303 2.623 1.00 97.12 108 LEU A CA 1
ATOM 870 C C . LEU A 1 108 ? 8.761 1.702 1.261 1.00 97.12 108 LEU A C 1
ATOM 872 O O . LEU A 1 108 ? 9.835 1.923 0.704 1.00 97.12 108 LEU A O 1
ATOM 876 N N . LEU A 1 109 ? 7.801 0.963 0.725 1.00 98.25 109 LEU A N 1
ATOM 877 C CA . LEU A 1 109 ? 7.799 0.437 -0.626 1.00 98.25 109 LEU A CA 1
ATOM 878 C C . LEU A 1 109 ? 6.768 1.208 -1.440 1.00 98.25 109 LEU A C 1
ATOM 880 O O . LEU A 1 109 ? 5.619 1.348 -1.021 1.00 98.25 109 LEU A O 1
ATOM 884 N N . MET A 1 110 ? 7.170 1.661 -2.616 1.00 98.00 110 MET A N 1
ATOM 885 C CA . MET A 1 110 ? 6.325 2.320 -3.593 1.00 98.00 110 MET A CA 1
ATOM 886 C C . MET A 1 110 ? 6.276 1.462 -4.847 1.00 98.00 110 MET A C 1
ATOM 888 O O . MET A 1 110 ? 7.303 1.200 -5.465 1.00 98.00 110 MET A O 1
ATOM 892 N N . CYS A 1 111 ? 5.090 0.984 -5.191 1.00 98.25 111 CYS A N 1
ATOM 893 C CA . CYS A 1 111 ? 4.864 0.010 -6.246 1.00 98.25 111 CYS A CA 1
ATOM 894 C C . CYS A 1 111 ? 4.033 0.645 -7.360 1.00 98.25 111 CYS A C 1
ATOM 896 O O . CYS A 1 111 ? 3.021 1.283 -7.083 1.00 98.25 111 CYS A O 1
ATOM 898 N N . ASP A 1 112 ? 4.403 0.402 -8.610 1.00 97.94 112 ASP A N 1
ATOM 899 C CA . ASP A 1 112 ? 3.664 0.879 -9.778 1.00 97.94 112 ASP A CA 1
ATOM 900 C C . ASP A 1 112 ? 3.529 -0.238 -10.811 1.00 97.94 112 ASP A C 1
ATOM 902 O O . ASP A 1 112 ? 4.499 -0.945 -11.107 1.00 97.94 112 ASP A O 1
ATOM 906 N N . LEU A 1 113 ? 2.305 -0.428 -11.312 1.00 97.31 113 LEU A N 1
ATOM 907 C CA . LEU A 1 113 ? 2.024 -1.416 -12.347 1.00 97.31 113 LEU A CA 1
ATOM 908 C C . LEU A 1 113 ? 2.530 -0.920 -13.704 1.00 97.31 113 LEU A C 1
ATOM 910 O O . LEU A 1 113 ? 1.924 -0.083 -14.376 1.00 97.31 113 LEU A O 1
ATOM 914 N N . ASP A 1 114 ? 3.614 -1.531 -14.164 1.00 95.75 114 ASP A N 1
ATOM 915 C CA . ASP A 1 114 ? 4.206 -1.221 -15.449 1.00 95.75 114 ASP A CA 1
ATOM 916 C C . ASP A 1 114 ? 3.222 -1.502 -16.585 1.00 95.75 114 ASP A C 1
ATOM 918 O O . ASP A 1 114 ? 2.628 -2.577 -16.686 1.00 95.75 114 ASP A O 1
ATOM 922 N N . ASN A 1 115 ? 3.114 -0.544 -17.507 1.00 94.19 115 ASN A N 1
ATOM 923 C CA . ASN A 1 115 ? 2.296 -0.661 -18.714 1.00 94.19 115 ASN A CA 1
ATOM 924 C C . ASN A 1 115 ? 0.793 -0.877 -18.437 1.00 94.19 115 ASN A C 1
ATOM 926 O O . ASN A 1 115 ? 0.074 -1.294 -19.346 1.00 94.19 115 ASN A O 1
ATOM 930 N N . PHE A 1 116 ? 0.294 -0.532 -17.243 1.00 95.75 116 PHE A N 1
ATOM 931 C CA . PHE A 1 116 ? -1.116 -0.674 -16.861 1.00 95.75 116 PHE A CA 1
ATOM 932 C C . PHE A 1 116 ? -2.090 -0.056 -17.874 1.00 95.75 116 PHE A C 1
ATOM 934 O O . PHE A 1 116 ? -3.086 -0.674 -18.255 1.00 95.75 116 PHE A O 1
ATOM 941 N N . LYS A 1 117 ? -1.765 1.131 -18.404 1.00 93.75 117 LYS A N 1
ATOM 942 C CA . LYS A 1 117 ? -2.574 1.792 -19.438 1.00 93.75 117 LYS A CA 1
ATOM 943 C C . LYS A 1 117 ? -2.825 0.903 -20.668 1.00 93.75 117 LYS A C 1
ATOM 945 O O . LYS A 1 117 ? -3.917 0.953 -21.221 1.00 93.75 117 LYS A O 1
ATOM 950 N N . ARG A 1 118 ? -1.880 0.029 -21.052 1.00 94.00 118 ARG A N 1
ATOM 951 C CA . ARG A 1 118 ? -2.066 -0.898 -22.186 1.00 94.00 118 ARG A CA 1
ATOM 952 C C . ARG A 1 118 ? -3.215 -1.874 -21.950 1.00 94.00 118 ARG A C 1
ATOM 954 O O . ARG A 1 118 ? -3.877 -2.236 -22.917 1.00 94.00 118 ARG A O 1
ATOM 961 N N . ILE A 1 119 ? -3.467 -2.281 -20.704 1.00 95.38 119 ILE A N 1
ATOM 962 C CA . ILE A 1 119 ? -4.619 -3.125 -20.361 1.00 95.38 119 ILE A CA 1
ATOM 963 C C . ILE A 1 119 ? -5.916 -2.350 -20.547 1.00 95.38 119 ILE A C 1
ATOM 965 O O . ILE A 1 119 ? -6.808 -2.840 -21.231 1.00 95.38 119 ILE A O 1
ATOM 969 N N . ASN A 1 120 ? -6.001 -1.126 -20.022 1.00 94.12 120 ASN A N 1
ATOM 970 C CA . ASN A 1 120 ? -7.189 -0.289 -20.212 1.00 94.12 120 ASN A CA 1
ATOM 971 C C . ASN A 1 120 ? -7.471 -0.036 -21.695 1.00 94.12 120 ASN A C 1
ATOM 973 O O . ASN A 1 120 ? -8.608 -0.183 -22.133 1.00 94.12 120 ASN A O 1
ATOM 977 N N . ASP A 1 121 ? -6.434 0.280 -22.469 1.00 94.75 121 ASP A N 1
ATOM 978 C CA . ASP A 1 121 ? -6.568 0.587 -23.892 1.00 94.75 121 ASP A CA 1
ATOM 979 C C . ASP A 1 121 ? -6.920 -0.665 -24.726 1.00 94.75 121 ASP A C 1
ATOM 981 O O . ASP A 1 121 ? -7.617 -0.552 -25.731 1.00 94.75 121 ASP A O 1
ATOM 985 N N . SER A 1 122 ? -6.471 -1.863 -24.318 1.00 93.38 122 SER A N 1
ATOM 986 C CA . SER A 1 122 ? -6.671 -3.110 -25.086 1.00 93.38 122 SER A CA 1
ATOM 987 C C . SER A 1 122 ? -7.897 -3.923 -24.658 1.00 93.38 122 SER A C 1
ATOM 989 O O . SER A 1 122 ? -8.487 -4.617 -25.481 1.00 93.38 122 SER A O 1
ATOM 991 N N . MET A 1 123 ? -8.252 -3.895 -23.372 1.00 92.75 123 MET A N 1
ATOM 992 C CA . MET A 1 123 ? -9.281 -4.752 -22.760 1.00 92.75 123 MET A CA 1
ATOM 993 C C . MET A 1 123 ? -10.384 -3.952 -22.051 1.00 92.75 123 MET A C 1
ATOM 995 O O . MET A 1 123 ? -11.373 -4.527 -21.595 1.00 92.75 123 MET A O 1
ATOM 999 N N . GLY A 1 124 ? -10.243 -2.627 -21.984 1.00 95.19 124 GLY A N 1
ATOM 1000 C CA . GLY A 1 124 ? -11.181 -1.730 -21.324 1.00 95.19 124 GLY A CA 1
ATOM 1001 C C . GLY A 1 124 ? -10.958 -1.606 -19.816 1.00 95.19 124 GLY A C 1
ATOM 1002 O O . GLY A 1 124 ? -10.347 -2.452 -19.161 1.00 95.19 124 GLY A O 1
ATOM 1003 N N . HIS A 1 125 ? -11.523 -0.540 -19.247 1.00 95.88 125 HIS A N 1
ATOM 1004 C CA . HIS A 1 125 ? -11.447 -0.239 -17.814 1.00 95.88 125 HIS A CA 1
ATOM 1005 C C . HIS A 1 125 ? -11.904 -1.368 -16.874 1.00 95.88 125 HIS A C 1
ATOM 1007 O O . HIS A 1 125 ? -11.244 -1.555 -15.855 1.00 95.88 125 HIS A O 1
ATOM 1013 N N . PRO A 1 126 ? -12.953 -2.167 -17.173 1.00 97.12 126 PRO A N 1
ATOM 1014 C CA . PRO A 1 126 ? -13.355 -3.255 -16.278 1.00 97.12 126 PRO A CA 1
ATOM 1015 C C . PRO A 1 126 ? -12.254 -4.293 -16.034 1.00 97.12 126 PRO A C 1
ATOM 1017 O O . PRO A 1 126 ? -12.184 -4.877 -14.953 1.00 97.12 126 PRO A O 1
ATOM 1020 N N . GLU A 1 127 ? -11.389 -4.530 -17.023 1.00 97.00 127 GLU A N 1
ATOM 1021 C CA . GLU A 1 127 ? -10.263 -5.449 -16.875 1.00 97.00 127 GLU A CA 1
ATOM 1022 C C . GLU A 1 127 ? -9.097 -4.796 -16.122 1.00 97.00 127 GLU A C 1
ATOM 1024 O O . GLU A 1 127 ? -8.481 -5.436 -15.271 1.00 97.00 127 GLU A O 1
ATOM 1029 N N . GLY A 1 128 ? -8.856 -3.499 -16.337 1.00 97.19 128 GLY A N 1
ATOM 1030 C CA . GLY A 1 128 ? -7.941 -2.724 -15.496 1.00 97.19 128 GLY A CA 1
ATOM 1031 C C . GLY A 1 128 ? -8.351 -2.745 -14.021 1.00 97.19 128 GLY A C 1
ATOM 1032 O O . GLY A 1 128 ? -7.520 -2.984 -13.148 1.00 97.19 128 GLY A O 1
ATOM 1033 N N . ASP A 1 129 ? -9.644 -2.603 -13.734 1.00 98.12 129 ASP A N 1
ATOM 1034 C CA . ASP A 1 129 ? -10.191 -2.689 -12.378 1.00 98.12 129 ASP A CA 1
ATOM 1035 C C . ASP A 1 129 ? -9.980 -4.069 -11.741 1.00 98.12 129 ASP A C 1
ATOM 1037 O O . ASP A 1 129 ? -9.698 -4.173 -10.543 1.00 98.12 129 ASP A O 1
ATOM 1041 N N . ARG A 1 130 ? -10.098 -5.146 -12.530 1.00 97.44 130 ARG A N 1
ATOM 1042 C CA . ARG A 1 130 ? -9.785 -6.510 -12.076 1.00 97.44 130 ARG A CA 1
ATOM 1043 C C . ARG A 1 130 ? -8.306 -6.668 -11.762 1.00 97.44 130 ARG A C 1
ATOM 1045 O O . ARG A 1 130 ? -7.989 -7.231 -10.717 1.00 97.44 130 ARG A O 1
ATOM 1052 N N . LEU A 1 131 ? -7.425 -6.142 -12.610 1.00 97.62 131 LEU A N 1
ATOM 1053 C CA . LEU A 1 131 ? -5.983 -6.167 -12.381 1.00 97.62 131 LEU A CA 1
ATOM 1054 C C . LEU A 1 131 ? -5.602 -5.399 -11.105 1.00 97.62 131 LEU A C 1
ATOM 1056 O O . LEU A 1 131 ? -4.825 -5.905 -10.299 1.00 97.62 131 LEU A O 1
ATOM 1060 N N . LEU A 1 132 ? -6.201 -4.230 -10.861 1.00 98.38 132 LEU A N 1
ATOM 1061 C CA . LEU A 1 132 ? -5.982 -3.453 -9.635 1.00 98.38 132 LEU A CA 1
ATOM 1062 C C . LEU A 1 132 ? -6.439 -4.208 -8.381 1.00 98.38 132 LEU A C 1
ATOM 1064 O O . LEU A 1 132 ? -5.722 -4.242 -7.379 1.00 98.38 132 LEU A O 1
ATOM 1068 N N . LYS A 1 133 ? -7.613 -4.851 -8.436 1.00 98.19 133 LYS A N 1
ATOM 1069 C CA . LYS A 1 133 ? -8.104 -5.712 -7.349 1.00 98.19 133 LYS A CA 1
ATOM 1070 C C . LYS A 1 133 ? -7.172 -6.893 -7.113 1.00 98.19 133 LYS A C 1
ATOM 1072 O O . LYS A 1 133 ? -6.771 -7.115 -5.974 1.00 98.19 133 LYS A O 1
ATOM 1077 N N . LEU A 1 134 ? -6.787 -7.602 -8.173 1.00 97.75 134 LEU A N 1
ATOM 1078 C CA . LEU A 1 134 ? -5.848 -8.716 -8.094 1.00 97.75 134 LEU A CA 1
ATOM 1079 C C . LEU A 1 134 ? -4.548 -8.267 -7.429 1.00 97.75 134 LEU A C 1
ATOM 1081 O O . LEU A 1 134 ? -4.145 -8.866 -6.440 1.00 97.75 134 LEU A O 1
ATOM 1085 N N . PHE A 1 135 ? -3.944 -7.177 -7.900 1.00 98.19 135 PHE A N 1
ATOM 1086 C CA . PHE A 1 135 ? -2.702 -6.662 -7.337 1.00 98.19 135 PHE A CA 1
ATOM 1087 C C . PHE A 1 135 ? -2.833 -6.293 -5.853 1.00 98.19 135 PHE A C 1
ATOM 1089 O O . PHE A 1 135 ? -1.972 -6.655 -5.054 1.00 98.19 135 PHE A O 1
ATOM 1096 N N . SER A 1 136 ? -3.948 -5.678 -5.447 1.00 98.00 136 SER A N 1
ATOM 1097 C CA . SER A 1 136 ? -4.205 -5.381 -4.032 1.00 98.00 136 SER A CA 1
ATOM 1098 C C . SER A 1 136 ? -4.288 -6.636 -3.150 1.00 98.00 136 SER A C 1
ATOM 1100 O O . SER A 1 136 ? -3.796 -6.632 -2.022 1.00 98.00 136 SER A O 1
ATOM 1102 N N . GLU A 1 137 ? -4.856 -7.730 -3.667 1.00 97.56 137 GLU A N 1
ATOM 1103 C CA . GLU A 1 137 ? -4.923 -9.013 -2.962 1.00 97.56 137 GLU A CA 1
ATOM 1104 C C . GLU A 1 137 ? -3.561 -9.712 -2.919 1.00 97.56 137 GLU A C 1
ATOM 1106 O O . GLU A 1 137 ? -3.228 -10.334 -1.911 1.00 97.56 137 GLU A O 1
ATOM 1111 N N . ILE A 1 138 ? -2.732 -9.555 -3.959 1.00 97.56 138 ILE A N 1
ATOM 1112 C CA . ILE A 1 138 ? -1.336 -10.009 -3.924 1.00 97.56 138 ILE A CA 1
ATOM 1113 C C . ILE A 1 138 ? -0.608 -9.317 -2.771 1.00 97.56 138 ILE A C 1
ATOM 1115 O O . ILE A 1 138 ? -0.053 -10.003 -1.919 1.00 97.56 138 ILE A O 1
ATOM 1119 N N . LEU A 1 139 ? -0.669 -7.984 -2.683 1.00 97.81 139 LEU A N 1
ATOM 1120 C CA . LEU A 1 139 ? -0.002 -7.239 -1.611 1.00 97.81 139 LEU A CA 1
ATOM 1121 C C . LEU A 1 139 ? -0.497 -7.665 -0.219 1.00 97.81 139 LEU A C 1
ATOM 1123 O O . LEU A 1 139 ? 0.314 -7.925 0.664 1.00 97.81 139 LEU A O 1
ATOM 1127 N N . LYS A 1 140 ? -1.810 -7.824 -0.021 1.00 96.94 140 LYS A N 1
ATOM 1128 C CA . LYS A 1 140 ? -2.373 -8.315 1.253 1.00 96.94 140 LYS A CA 1
ATOM 1129 C C . LYS A 1 140 ? -1.888 -9.714 1.650 1.00 96.94 140 LYS A C 1
ATOM 1131 O O . LYS A 1 140 ? -1.837 -10.010 2.838 1.00 96.94 140 LYS A O 1
ATOM 1136 N N . GLN A 1 141 ? -1.606 -10.588 0.684 1.00 96.75 141 GLN A N 1
ATOM 1137 C CA . GLN A 1 141 ? -1.102 -11.942 0.942 1.00 96.75 141 GLN A CA 1
ATOM 1138 C C . GLN A 1 141 ? 0.403 -11.956 1.200 1.00 96.75 141 GLN A C 1
ATOM 1140 O O . GLN A 1 141 ? 0.885 -12.753 2.001 1.00 96.75 141 GLN A O 1
ATOM 1145 N N . GLU A 1 142 ? 1.139 -11.093 0.503 1.00 96.69 142 GLU A N 1
ATOM 1146 C CA . GLU A 1 142 ? 2.586 -11.002 0.636 1.00 96.69 142 GLU A CA 1
ATOM 1147 C C . GLU A 1 142 ? 3.011 -10.295 1.926 1.00 96.69 142 GLU A C 1
ATOM 1149 O O . GLU A 1 142 ? 4.051 -10.633 2.493 1.00 96.69 142 GLU A O 1
ATOM 1154 N N . PHE A 1 143 ? 2.236 -9.330 2.411 1.00 95.62 143 PHE A N 1
ATOM 1155 C CA . PHE A 1 143 ? 2.583 -8.530 3.584 1.00 95.62 143 PHE A CA 1
ATOM 1156 C C . PHE A 1 143 ? 1.762 -8.912 4.816 1.00 95.62 143 PHE A C 1
ATOM 1158 O O . PHE A 1 143 ? 0.688 -9.509 4.736 1.00 95.62 143 PHE A O 1
ATOM 1165 N N . ARG A 1 144 ? 2.309 -8.630 5.997 1.00 93.62 144 ARG A N 1
ATOM 1166 C CA . ARG A 1 144 ? 1.693 -8.994 7.274 1.00 93.62 144 ARG A CA 1
ATOM 1167 C C . ARG A 1 144 ? 0.550 -8.043 7.595 1.00 93.62 144 ARG A C 1
ATOM 1169 O O . ARG A 1 144 ? 0.498 -6.912 7.135 1.00 93.62 144 ARG A O 1
ATOM 1176 N N . ARG A 1 145 ? -0.319 -8.462 8.516 1.00 90.00 145 ARG A N 1
ATOM 1177 C CA . ARG A 1 145 ? -1.386 -7.602 9.050 1.00 90.00 145 ARG A CA 1
ATOM 1178 C C . ARG A 1 145 ? -0.861 -6.382 9.826 1.00 90.00 145 ARG A C 1
ATOM 1180 O O . ARG A 1 145 ? -1.602 -5.421 9.992 1.00 90.00 145 ARG A O 1
ATOM 1187 N N . SER A 1 146 ? 0.369 -6.454 10.338 1.00 90.88 146 SER A N 1
ATOM 1188 C CA . SER A 1 146 ? 1.067 -5.331 10.976 1.00 90.88 146 SER A CA 1
ATOM 1189 C C . SER A 1 146 ? 1.564 -4.291 9.975 1.00 90.88 146 SER A C 1
ATOM 1191 O O . SER A 1 146 ? 1.845 -3.169 10.376 1.00 90.88 146 SER A O 1
ATOM 1193 N N . ASP A 1 147 ? 1.698 -4.670 8.705 1.00 95.06 147 ASP A N 1
ATOM 1194 C CA . ASP A 1 147 ? 2.205 -3.797 7.657 1.00 95.06 147 ASP A CA 1
ATOM 1195 C C . ASP A 1 147 ? 1.044 -2.953 7.120 1.00 95.06 147 ASP A C 1
ATOM 1197 O O . ASP A 1 147 ? -0.109 -3.398 7.070 1.00 95.06 147 ASP A O 1
ATOM 1201 N N . VAL A 1 148 ? 1.333 -1.722 6.711 1.00 97.00 148 VAL A N 1
ATOM 1202 C CA . VAL A 1 148 ? 0.318 -0.829 6.143 1.00 97.00 148 VAL A CA 1
ATOM 1203 C C . VAL A 1 148 ? 0.338 -0.995 4.634 1.00 97.00 148 VAL A C 1
ATOM 1205 O O . VAL A 1 148 ? 1.398 -0.902 4.029 1.00 97.00 148 VAL A O 1
ATOM 1208 N N . VAL A 1 149 ? -0.817 -1.219 4.009 1.00 98.25 149 VAL A N 1
ATOM 1209 C CA . VAL A 1 149 ? -0.946 -1.364 2.551 1.00 98.25 149 VAL A CA 1
ATOM 1210 C C . VAL A 1 149 ? -1.993 -0.379 2.048 1.00 98.25 149 VAL A C 1
ATOM 1212 O O . VAL A 1 149 ? -3.111 -0.334 2.572 1.00 98.25 149 VAL A O 1
ATOM 1215 N N . GLY A 1 150 ? -1.650 0.399 1.022 1.00 97.94 150 GLY A N 1
ATOM 1216 C CA . GLY A 1 150 ? -2.543 1.408 0.463 1.00 97.94 150 GLY A CA 1
ATOM 1217 C C . GLY A 1 150 ? -2.394 1.608 -1.040 1.00 97.94 150 GLY A C 1
ATOM 1218 O O . GLY A 1 150 ? -1.361 1.303 -1.629 1.00 97.94 150 GLY A O 1
ATOM 1219 N N . ARG A 1 151 ? -3.451 2.130 -1.662 1.00 98.12 151 ARG A N 1
ATOM 1220 C CA . ARG A 1 151 ? -3.468 2.609 -3.044 1.00 98.12 151 ARG A CA 1
ATOM 1221 C C . ARG A 1 151 ? -3.455 4.132 -3.030 1.00 98.12 151 ARG A C 1
ATOM 1223 O O . ARG A 1 151 ? -4.339 4.762 -2.446 1.00 98.12 151 ARG A O 1
ATOM 1230 N N . ILE A 1 152 ? -2.437 4.716 -3.648 1.00 95.19 152 ILE A N 1
ATOM 1231 C CA . ILE A 1 152 ? -2.152 6.154 -3.547 1.00 95.19 152 ILE A CA 1
ATOM 1232 C C . ILE A 1 152 ? -2.557 6.896 -4.822 1.00 95.19 152 ILE A C 1
ATOM 1234 O O . ILE A 1 152 ? -2.967 8.057 -4.748 1.00 95.19 152 ILE A O 1
ATOM 1238 N N . GLY A 1 153 ? -2.500 6.205 -5.961 1.00 92.94 153 GLY A N 1
ATOM 1239 C CA . GLY A 1 153 ? -2.834 6.728 -7.281 1.00 92.94 153 GLY A CA 1
ATOM 1240 C C . GLY A 1 153 ? -3.674 5.753 -8.109 1.00 92.94 153 GLY A C 1
ATOM 1241 O O . GLY A 1 153 ? -4.334 4.853 -7.583 1.00 92.94 153 GLY A O 1
ATOM 1242 N N . GLY A 1 154 ? -3.665 5.944 -9.430 1.00 93.56 154 GLY A N 1
ATOM 1243 C CA . GLY A 1 154 ? -4.401 5.089 -10.366 1.00 93.56 154 GLY A CA 1
ATOM 1244 C C . GLY A 1 154 ? -3.878 3.653 -10.353 1.00 93.56 154 GLY A C 1
ATOM 1245 O O . GLY A 1 154 ? -4.622 2.723 -10.058 1.00 93.56 154 GLY A O 1
ATOM 1246 N N . ASP A 1 155 ? -2.594 3.488 -10.612 1.00 96.31 155 ASP A N 1
ATOM 1247 C CA . ASP A 1 155 ? -1.840 2.234 -10.691 1.00 96.31 155 ASP A CA 1
ATOM 1248 C C . ASP A 1 155 ? -0.701 2.154 -9.659 1.00 96.31 155 ASP A C 1
ATOM 1250 O O . ASP A 1 155 ? 0.098 1.218 -9.673 1.00 96.31 155 ASP A O 1
ATOM 1254 N N . GLU A 1 156 ? -0.680 3.109 -8.726 1.00 97.25 156 GLU A N 1
ATOM 1255 C CA . GLU A 1 156 ? 0.339 3.268 -7.692 1.00 97.25 156 GLU A CA 1
ATOM 1256 C C . GLU A 1 156 ? -0.153 2.779 -6.325 1.00 97.25 156 GLU A C 1
ATOM 1258 O O . GLU A 1 156 ? -1.216 3.173 -5.822 1.00 97.25 156 GLU A O 1
ATOM 1263 N N . PHE A 1 157 ? 0.673 1.957 -5.691 1.00 98.62 157 PHE A N 1
ATOM 1264 C CA . PHE A 1 157 ? 0.440 1.343 -4.392 1.00 98.62 157 PHE A CA 1
ATOM 1265 C C . PHE A 1 157 ? 1.625 1.612 -3.469 1.00 98.62 157 PHE A C 1
ATOM 1267 O O . PHE A 1 157 ? 2.748 1.820 -3.920 1.00 98.62 157 PHE A O 1
ATOM 1274 N N . MET A 1 158 ? 1.383 1.576 -2.165 1.00 98.38 158 MET A N 1
ATOM 1275 C CA . MET A 1 158 ? 2.429 1.671 -1.157 1.00 98.38 158 MET A CA 1
ATOM 1276 C C . MET A 1 158 ? 2.270 0.608 -0.087 1.00 98.38 158 MET A C 1
ATOM 1278 O O . MET A 1 158 ? 1.155 0.199 0.253 1.00 98.38 158 MET A O 1
ATOM 1282 N N . VAL A 1 159 ? 3.409 0.194 0.457 1.00 98.25 159 VAL A N 1
ATOM 1283 C CA . VAL A 1 159 ? 3.493 -0.693 1.612 1.00 98.25 159 VAL A CA 1
ATOM 1284 C C . VAL A 1 159 ? 4.478 -0.107 2.610 1.00 98.25 159 VAL A C 1
ATOM 1286 O O . VAL A 1 159 ? 5.595 0.226 2.233 1.00 98.25 159 VAL A O 1
ATOM 1289 N N . TYR A 1 160 ? 4.086 0.006 3.873 1.00 97.50 160 TYR A N 1
ATOM 1290 C CA . TYR A 1 160 ? 4.981 0.412 4.952 1.00 97.50 160 TYR A CA 1
ATOM 1291 C C . TYR A 1 160 ? 5.203 -0.748 5.920 1.00 97.50 160 TYR A C 1
ATOM 1293 O O . TYR A 1 160 ? 4.246 -1.313 6.456 1.00 97.50 160 TYR A O 1
ATOM 1301 N N . LEU A 1 161 ? 6.472 -1.090 6.128 1.00 95.44 161 LEU A N 1
ATOM 1302 C CA . LEU A 1 161 ? 6.938 -2.115 7.053 1.00 95.44 161 LEU A CA 1
ATOM 1303 C C . LEU A 1 161 ? 7.415 -1.418 8.336 1.00 95.44 161 LEU A C 1
ATOM 1305 O O . LEU A 1 161 ? 8.473 -0.786 8.302 1.00 95.44 161 LEU A O 1
ATOM 1309 N N . PRO A 1 162 ? 6.676 -1.499 9.458 1.00 92.38 162 PRO A N 1
ATOM 1310 C CA . PRO A 1 162 ? 7.003 -0.793 10.699 1.00 92.38 162 PRO A CA 1
ATOM 1311 C C . PRO A 1 162 ? 8.040 -1.562 11.531 1.00 92.38 162 PRO A C 1
ATOM 1313 O O . PRO A 1 162 ? 7.815 -1.896 12.695 1.00 92.38 162 PRO A O 1
ATOM 1316 N N . SER A 1 163 ? 9.155 -1.919 10.905 1.00 86.75 163 SER A N 1
ATOM 1317 C CA . SER A 1 163 ? 10.251 -2.639 11.542 1.00 86.75 163 SER A CA 1
ATOM 1318 C C . SER A 1 163 ? 11.565 -2.282 10.876 1.00 86.75 163 SER A C 1
ATOM 1320 O O . SER A 1 163 ? 11.616 -2.160 9.651 1.00 86.75 163 SER A O 1
ATOM 1322 N N . ASP A 1 164 ? 12.630 -2.214 11.669 1.00 84.56 164 ASP A N 1
ATOM 1323 C CA . ASP A 1 164 ? 13.974 -2.199 11.117 1.00 84.56 164 ASP A CA 1
ATOM 1324 C C . ASP A 1 164 ? 14.290 -3.567 10.503 1.00 84.56 164 ASP A C 1
ATOM 1326 O O . ASP A 1 164 ? 14.084 -4.614 11.127 1.00 84.56 164 ASP A O 1
ATOM 1330 N N . VAL A 1 165 ? 14.719 -3.560 9.246 1.00 86.62 165 VAL A N 1
ATOM 1331 C CA . VAL A 1 165 ? 15.005 -4.770 8.478 1.00 86.62 165 VAL A CA 1
ATOM 1332 C C . VAL A 1 165 ? 16.378 -4.614 7.850 1.00 86.62 165 VAL A C 1
ATOM 1334 O O . VAL A 1 165 ? 16.634 -3.665 7.108 1.00 86.62 165 VAL A O 1
ATOM 1337 N N . GLU A 1 166 ? 17.241 -5.588 8.116 1.00 89.56 166 GLU A N 1
ATOM 1338 C CA . GLU A 1 166 ? 18.532 -5.736 7.449 1.00 89.56 166 GLU A CA 1
ATOM 1339 C C . GLU A 1 166 ? 18.361 -5.819 5.930 1.00 89.56 166 GLU A C 1
ATOM 1341 O O . GLU A 1 166 ? 17.484 -6.532 5.428 1.00 89.56 166 GLU A O 1
ATOM 1346 N N . ASP A 1 167 ? 19.246 -5.170 5.177 1.00 89.00 167 ASP A N 1
ATOM 1347 C CA . ASP A 1 167 ? 19.102 -5.050 3.721 1.00 89.00 167 ASP A CA 1
ATOM 1348 C C . ASP A 1 167 ? 19.084 -6.416 3.028 1.00 89.00 167 ASP A C 1
ATOM 1350 O O . ASP A 1 167 ? 18.320 -6.641 2.091 1.00 89.00 167 ASP A O 1
ATOM 1354 N N . SER A 1 168 ? 19.859 -7.378 3.533 1.00 91.44 168 SER A N 1
ATOM 1355 C CA . SER A 1 168 ? 19.864 -8.752 3.017 1.00 91.44 168 SER A CA 1
ATOM 1356 C C . SER A 1 168 ? 18.518 -9.471 3.195 1.00 91.44 168 SER A C 1
ATOM 1358 O O . SER A 1 168 ? 18.119 -10.269 2.344 1.00 91.44 168 SER A O 1
ATOM 1360 N N . VAL A 1 169 ? 17.796 -9.187 4.283 1.00 93.38 169 VAL A N 1
ATOM 1361 C CA . VAL A 1 169 ? 16.466 -9.746 4.564 1.00 93.38 169 VAL A CA 1
ATOM 1362 C C . VAL A 1 169 ? 15.418 -9.040 3.713 1.00 93.38 169 VAL A C 1
ATOM 1364 O O . VAL A 1 169 ? 14.562 -9.705 3.125 1.00 93.38 169 VAL A O 1
ATOM 1367 N N . LEU A 1 170 ? 15.519 -7.713 3.593 1.00 94.12 170 LEU A N 1
ATOM 1368 C CA . LEU A 1 170 ? 14.645 -6.916 2.740 1.00 94.12 170 LEU A CA 1
ATOM 1369 C C . LEU A 1 170 ? 14.749 -7.356 1.275 1.00 94.12 170 LEU A C 1
ATOM 1371 O O . LEU A 1 170 ? 13.724 -7.602 0.646 1.00 94.12 170 LEU A O 1
ATOM 1375 N N . ARG A 1 171 ? 15.967 -7.542 0.751 1.00 95.56 171 ARG A N 1
ATOM 1376 C CA . ARG A 1 171 ? 16.215 -8.028 -0.619 1.00 95.56 171 ARG A CA 1
ATOM 1377 C C . ARG A 1 171 ? 15.559 -9.380 -0.870 1.00 95.56 171 ARG A C 1
ATOM 1379 O O . ARG A 1 171 ? 14.735 -9.484 -1.768 1.00 95.56 171 ARG A O 1
ATOM 1386 N N . LYS A 1 172 ? 15.801 -10.372 -0.003 1.00 96.31 172 LYS A N 1
ATOM 1387 C CA . LYS A 1 172 ? 15.154 -11.695 -0.109 1.00 96.31 172 LYS A CA 1
ATOM 1388 C C . LYS A 1 172 ? 13.630 -11.602 -0.087 1.00 96.31 172 LYS A C 1
ATOM 1390 O O . LYS A 1 172 ? 12.952 -12.342 -0.799 1.00 96.31 172 LYS A O 1
ATOM 1395 N N . LYS A 1 173 ? 13.077 -10.711 0.743 1.00 95.62 173 LYS A N 1
ATOM 1396 C CA . LYS A 1 173 ? 11.633 -10.479 0.787 1.00 95.62 173 LYS A CA 1
ATOM 1397 C C . LYS A 1 173 ? 11.134 -9.873 -0.524 1.00 95.62 173 LYS A C 1
ATOM 1399 O O . LYS A 1 173 ? 10.127 -10.345 -1.042 1.00 95.62 173 LYS A O 1
ATOM 1404 N N . LEU A 1 174 ? 11.820 -8.866 -1.060 1.00 96.56 174 LEU A N 1
ATOM 1405 C CA . LEU A 1 174 ? 11.459 -8.231 -2.326 1.00 96.56 174 LEU A CA 1
ATOM 1406 C C . LEU A 1 174 ? 11.592 -9.194 -3.508 1.00 96.56 174 LEU A C 1
ATOM 1408 O O . LEU A 1 174 ? 10.686 -9.228 -4.331 1.00 96.56 174 LEU A O 1
ATOM 1412 N N . ASP A 1 175 ? 12.630 -10.031 -3.553 1.00 96.88 175 ASP A N 1
ATOM 1413 C CA . ASP A 1 175 ? 12.780 -11.086 -4.564 1.00 96.88 175 ASP A CA 1
ATOM 1414 C C . ASP A 1 175 ? 11.564 -12.027 -4.546 1.00 96.88 175 ASP A C 1
ATOM 1416 O O . ASP A 1 175 ? 10.915 -12.240 -5.569 1.00 96.88 175 ASP A O 1
ATOM 1420 N N . HIS A 1 176 ? 11.173 -12.505 -3.358 1.00 96.88 176 HIS A N 1
ATOM 1421 C CA . HIS A 1 176 ? 9.992 -13.357 -3.200 1.00 96.88 176 HIS A CA 1
ATOM 1422 C C . HIS A 1 176 ? 8.693 -12.667 -3.644 1.00 96.88 176 HIS A C 1
ATOM 1424 O O . HIS A 1 176 ? 7.860 -13.274 -4.318 1.00 96.88 176 HIS A O 1
ATOM 1430 N N . VAL A 1 177 ? 8.521 -11.390 -3.285 1.00 96.88 177 VAL A N 1
ATOM 1431 C CA . VAL A 1 177 ? 7.359 -10.586 -3.690 1.00 96.88 177 VAL A CA 1
ATOM 1432 C C . VAL A 1 177 ? 7.319 -10.428 -5.211 1.00 96.88 177 VAL A C 1
ATOM 1434 O O . VAL A 1 177 ? 6.264 -10.627 -5.813 1.00 96.88 177 VAL A O 1
ATOM 1437 N N . MET A 1 178 ? 8.456 -10.126 -5.845 1.00 96.38 178 MET A N 1
ATOM 1438 C CA . MET A 1 178 ? 8.564 -10.011 -7.300 1.00 96.38 178 MET A CA 1
ATOM 1439 C C . MET A 1 178 ? 8.198 -11.325 -7.996 1.00 96.38 178 MET A C 1
ATOM 1441 O O . MET A 1 178 ? 7.415 -11.306 -8.947 1.00 96.38 178 MET A O 1
ATOM 1445 N N . ASP A 1 179 ? 8.698 -12.461 -7.511 1.00 96.31 179 ASP A N 1
ATOM 1446 C CA . ASP A 1 179 ? 8.378 -13.780 -8.066 1.00 96.31 179 ASP A CA 1
ATOM 1447 C C . ASP A 1 179 ? 6.890 -14.119 -7.918 1.00 96.31 179 ASP A C 1
ATOM 1449 O O . ASP A 1 179 ? 6.242 -14.537 -8.882 1.00 96.31 179 ASP A O 1
ATOM 1453 N N . SER A 1 180 ? 6.310 -13.872 -6.739 1.00 96.25 180 SER A N 1
ATOM 1454 C CA . SER A 1 180 ? 4.878 -14.077 -6.490 1.00 96.25 180 SER A CA 1
ATOM 1455 C C . SER A 1 180 ? 4.011 -13.223 -7.422 1.00 96.25 180 SER A C 1
ATOM 1457 O O . SER A 1 180 ? 3.060 -13.727 -8.029 1.00 96.25 180 SER A O 1
ATOM 1459 N N . ILE A 1 181 ? 4.369 -11.948 -7.613 1.00 95.50 181 ILE A N 1
ATOM 1460 C CA . ILE A 1 181 ? 3.679 -11.041 -8.540 1.00 95.50 181 ILE A CA 1
ATOM 1461 C C . ILE A 1 181 ? 3.792 -11.557 -9.977 1.00 95.50 181 ILE A C 1
ATOM 1463 O O . ILE A 1 181 ? 2.781 -11.626 -10.673 1.00 95.50 181 ILE A O 1
ATOM 1467 N N . ARG A 1 182 ? 4.981 -11.985 -10.420 1.00 93.44 182 ARG A N 1
ATOM 1468 C CA . ARG A 1 182 ? 5.190 -12.539 -11.771 1.00 93.44 182 ARG A CA 1
ATOM 1469 C C . ARG A 1 182 ? 4.311 -13.759 -12.031 1.00 93.44 182 ARG A C 1
ATOM 1471 O O . ARG A 1 182 ? 3.687 -13.847 -13.087 1.00 93.44 182 ARG A O 1
ATOM 1478 N N . VAL A 1 183 ? 4.219 -14.673 -11.066 1.00 94.94 183 VAL A N 1
ATOM 1479 C CA . VAL A 1 183 ? 3.369 -15.867 -11.176 1.00 94.94 183 VAL A CA 1
ATOM 1480 C C . VAL A 1 183 ? 1.892 -15.478 -11.240 1.00 94.94 183 VAL A C 1
ATOM 1482 O O . VAL A 1 183 ? 1.174 -15.917 -12.140 1.00 94.94 183 VAL A O 1
ATOM 1485 N N . LYS A 1 184 ? 1.427 -14.630 -10.317 1.00 94.75 184 LYS A N 1
ATOM 1486 C CA . LYS A 1 184 ? 0.006 -14.260 -10.212 1.00 94.75 184 LYS A CA 1
ATOM 1487 C C . LYS A 1 184 ? -0.461 -13.345 -11.352 1.00 94.75 184 LYS A C 1
ATOM 1489 O O . LYS A 1 184 ? -1.638 -13.380 -11.702 1.00 94.75 184 LYS A O 1
ATOM 1494 N N . LEU A 1 185 ? 0.440 -12.579 -11.972 1.00 93.69 185 LEU A N 1
ATOM 1495 C CA . LEU A 1 185 ? 0.154 -11.722 -13.130 1.00 93.69 185 LEU A CA 1
ATOM 1496 C C . LEU A 1 185 ? 0.475 -12.375 -14.484 1.00 93.69 185 LEU A C 1
ATOM 1498 O O . LEU A 1 185 ? 0.379 -11.709 -15.514 1.00 93.69 185 LEU A O 1
ATOM 1502 N N . ASN A 1 186 ? 0.802 -13.672 -14.527 1.00 91.44 186 ASN A N 1
ATOM 1503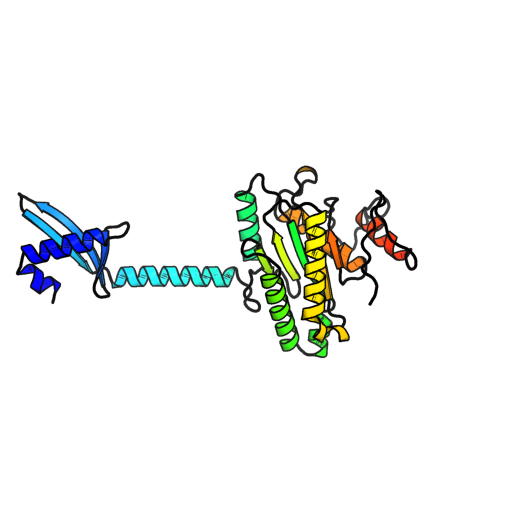 C CA . ASN A 1 186 ? 1.198 -14.356 -15.763 1.00 91.44 186 ASN A CA 1
ATOM 1504 C C . ASN A 1 186 ? 0.161 -14.225 -16.902 1.00 91.44 186 ASN A C 1
ATOM 1506 O O . ASN A 1 186 ? 0.533 -14.122 -18.069 1.00 91.44 186 ASN A O 1
ATOM 1510 N N . GLY A 1 187 ? -1.136 -14.137 -16.576 1.00 90.81 187 GLY A N 1
ATOM 1511 C CA . GLY A 1 187 ? -2.208 -13.902 -17.556 1.00 90.81 187 GLY A CA 1
ATOM 1512 C C . GLY A 1 187 ? -2.108 -12.568 -18.315 1.00 90.81 187 GLY A C 1
ATOM 1513 O O . GLY A 1 187 ? -2.653 -12.449 -19.407 1.00 90.81 187 GLY A O 1
ATOM 1514 N N . TYR A 1 188 ? -1.366 -11.593 -17.783 1.00 92.31 188 TYR A N 1
ATOM 1515 C CA . TYR A 1 188 ? -1.160 -10.271 -18.380 1.00 92.31 188 TYR A CA 1
ATOM 1516 C C . TYR A 1 188 ? 0.226 -10.113 -19.032 1.00 92.31 188 TYR A C 1
ATOM 1518 O O . TYR A 1 188 ? 0.551 -9.042 -19.557 1.00 92.31 188 TYR A O 1
ATOM 1526 N N . ARG A 1 189 ? 1.051 -11.175 -19.049 1.00 87.38 189 ARG A N 1
ATOM 1527 C CA . ARG A 1 189 ? 2.430 -11.136 -19.571 1.00 87.38 189 ARG A CA 1
ATOM 1528 C C . ARG A 1 189 ? 2.489 -10.748 -21.050 1.00 87.38 189 ARG A C 1
ATOM 1530 O O . ARG A 1 189 ? 3.393 -10.024 -21.451 1.00 87.38 189 ARG A O 1
ATOM 1537 N N . THR A 1 190 ? 1.505 -11.156 -21.852 1.00 89.12 190 THR A N 1
ATOM 1538 C CA . THR A 1 190 ? 1.394 -10.801 -23.283 1.00 89.12 190 THR A CA 1
ATOM 1539 C C . THR A 1 190 ? 1.247 -9.297 -23.525 1.00 89.12 190 THR A C 1
ATOM 1541 O O . THR A 1 190 ? 1.633 -8.801 -24.582 1.00 89.12 190 THR A O 1
ATOM 1544 N N . TYR A 1 191 ? 0.749 -8.553 -22.537 1.00 89.19 191 TYR A N 1
ATOM 1545 C CA . TYR A 1 191 ? 0.631 -7.094 -22.572 1.00 89.19 191 TYR A CA 1
ATOM 1546 C C . TYR A 1 191 ? 1.856 -6.389 -21.965 1.00 89.19 191 TYR A C 1
ATOM 1548 O O . TYR A 1 191 ? 1.949 -5.157 -21.996 1.00 89.19 191 TYR A O 1
ATOM 1556 N N . GLY A 1 192 ? 2.820 -7.163 -21.456 1.00 89.38 192 GLY A N 1
ATOM 1557 C CA . GLY A 1 192 ? 4.015 -6.669 -20.783 1.00 89.38 192 GLY A CA 1
ATOM 1558 C C . GLY A 1 192 ? 3.715 -6.030 -19.430 1.00 89.38 192 GLY A C 1
ATOM 1559 O O . GLY A 1 192 ? 4.420 -5.098 -19.051 1.00 89.38 192 GLY A O 1
ATOM 1560 N N . VAL A 1 193 ? 2.654 -6.461 -18.742 1.00 93.69 193 VAL A N 1
ATOM 1561 C CA . VAL A 1 193 ? 2.355 -5.981 -17.388 1.00 93.69 193 VAL A CA 1
ATOM 1562 C C . VAL A 1 193 ? 3.358 -6.582 -16.410 1.00 93.69 193 VAL A C 1
ATOM 1564 O O . VAL A 1 193 ? 3.542 -7.798 -16.360 1.00 93.69 193 VAL A O 1
ATOM 1567 N N . SER A 1 194 ? 3.986 -5.717 -15.625 1.00 95.12 194 SER A N 1
ATOM 1568 C CA . SER A 1 194 ? 4.880 -6.070 -14.524 1.00 95.12 194 SER A CA 1
ATOM 1569 C C . SER A 1 194 ? 4.727 -5.056 -13.393 1.00 95.12 194 SER A C 1
ATOM 157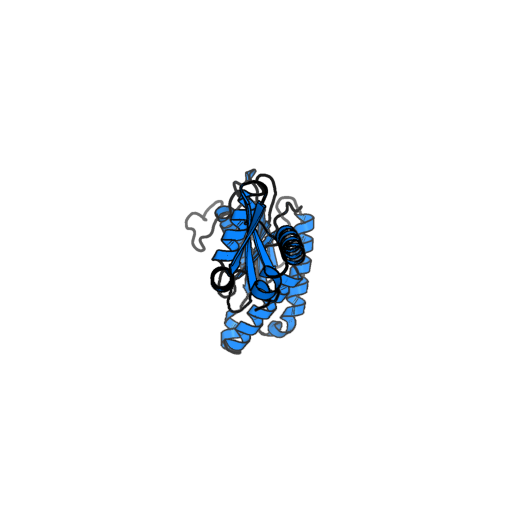1 O O . SER A 1 194 ? 3.804 -4.243 -13.410 1.00 95.12 194 SER A O 1
ATOM 1573 N N . VAL A 1 195 ? 5.605 -5.108 -12.397 1.00 97.06 195 VAL A N 1
ATOM 1574 C CA . VAL A 1 195 ? 5.659 -4.109 -11.331 1.00 97.06 195 VAL A CA 1
ATOM 1575 C C . VAL A 1 195 ? 7.068 -3.540 -11.227 1.00 97.06 195 VAL A C 1
ATOM 1577 O O . VAL A 1 195 ? 8.053 -4.283 -11.283 1.00 97.06 195 VAL A O 1
ATOM 1580 N N . SER A 1 196 ? 7.157 -2.233 -11.027 1.00 97.69 196 SER A N 1
ATOM 1581 C CA . SER A 1 196 ? 8.375 -1.575 -10.567 1.00 97.69 196 SER A CA 1
ATOM 1582 C C . SER A 1 196 ? 8.195 -1.187 -9.102 1.00 97.69 196 SER A C 1
ATOM 1584 O O . SER A 1 196 ? 7.144 -0.666 -8.730 1.00 97.69 196 SER A O 1
ATOM 1586 N N . ILE A 1 197 ? 9.201 -1.454 -8.267 1.00 98.25 197 ILE A N 1
ATOM 1587 C CA . ILE A 1 197 ? 9.176 -1.135 -6.833 1.00 98.25 197 ILE A CA 1
ATOM 1588 C C . ILE A 1 197 ? 10.344 -0.208 -6.474 1.00 98.25 197 ILE A C 1
ATOM 1590 O O . ILE A 1 197 ? 11.497 -0.471 -6.811 1.00 98.25 197 ILE A O 1
ATOM 1594 N N . GLY A 1 198 ? 10.059 0.877 -5.770 1.00 97.50 198 GLY A N 1
ATOM 1595 C CA . GLY A 1 198 ? 11.042 1.703 -5.083 1.00 97.50 198 GLY A CA 1
ATOM 1596 C C . GLY A 1 198 ? 10.981 1.456 -3.585 1.00 97.50 198 GLY A C 1
ATOM 1597 O O . GLY A 1 198 ? 9.899 1.507 -3.017 1.00 97.50 198 GLY A O 1
ATOM 1598 N N . ALA A 1 199 ? 12.110 1.188 -2.939 1.00 97.00 199 ALA A N 1
ATOM 1599 C CA . ALA A 1 199 ? 12.178 0.981 -1.499 1.00 97.00 199 ALA A CA 1
ATOM 1600 C C . ALA A 1 199 ? 13.060 2.044 -0.839 1.00 97.00 199 ALA A C 1
ATOM 1602 O O . ALA A 1 199 ? 14.153 2.333 -1.328 1.00 97.00 199 ALA A O 1
ATOM 1603 N N . ALA A 1 200 ? 12.610 2.592 0.284 1.00 95.19 200 ALA A N 1
ATOM 1604 C CA . ALA A 1 200 ? 13.377 3.510 1.116 1.00 95.19 200 ALA A CA 1
ATOM 1605 C C . ALA A 1 200 ? 13.244 3.127 2.587 1.00 95.19 200 ALA A C 1
ATOM 1607 O O . ALA A 1 200 ? 12.164 2.743 3.035 1.00 95.19 200 ALA A O 1
ATOM 1608 N N . LYS A 1 201 ? 14.344 3.234 3.331 1.00 93.75 201 LYS A N 1
ATOM 1609 C CA . LYS A 1 201 ? 14.376 2.985 4.772 1.00 93.75 201 LYS A CA 1
ATOM 1610 C C . LYS A 1 201 ? 14.279 4.306 5.526 1.00 93.75 201 LYS A C 1
ATOM 1612 O O . LYS A 1 201 ? 14.766 5.328 5.043 1.00 93.75 201 LYS A O 1
ATOM 1617 N N . LEU A 1 202 ? 13.671 4.265 6.706 1.00 91.06 202 LEU A N 1
ATOM 1618 C CA . LEU A 1 202 ? 13.893 5.287 7.717 1.00 91.06 202 LEU A CA 1
ATOM 1619 C C . LEU A 1 202 ? 15.353 5.231 8.130 1.00 91.06 202 LEU A C 1
ATOM 1621 O O . LEU A 1 202 ? 15.860 4.176 8.508 1.00 91.06 202 LEU A O 1
ATOM 1625 N N . ASP A 1 203 ? 16.003 6.375 8.035 1.00 87.44 203 ASP A N 1
ATOM 1626 C CA . ASP A 1 203 ? 17.414 6.526 8.320 1.00 87.44 203 ASP A CA 1
ATOM 1627 C C . ASP A 1 203 ? 17.645 7.972 8.757 1.00 87.44 203 ASP A C 1
ATOM 1629 O O . ASP A 1 203 ? 17.646 8.911 7.951 1.00 87.44 203 ASP A O 1
ATOM 1633 N N . ALA A 1 204 ? 17.806 8.149 10.068 1.00 83.75 204 ALA A N 1
ATOM 1634 C CA . ALA A 1 204 ? 18.017 9.458 10.662 1.00 83.75 204 ALA A CA 1
ATOM 1635 C C . ALA A 1 204 ? 19.355 10.083 10.239 1.00 83.75 204 ALA A C 1
ATOM 1637 O O . ALA A 1 204 ? 19.432 11.307 10.123 1.00 83.75 204 ALA A O 1
ATOM 1638 N N . GLU A 1 205 ? 20.381 9.275 9.954 1.00 82.69 205 GLU A N 1
ATOM 1639 C CA . GLU A 1 205 ? 21.686 9.763 9.494 1.00 82.69 205 GLU A CA 1
ATOM 1640 C C . GLU A 1 205 ? 21.583 10.350 8.080 1.00 82.69 205 GLU A C 1
ATOM 1642 O O . GLU A 1 205 ? 22.213 11.362 7.768 1.00 82.69 205 GLU A O 1
ATOM 1647 N N . MET A 1 206 ? 20.703 9.783 7.251 1.00 78.19 206 MET A N 1
ATOM 1648 C CA . MET A 1 206 ? 20.393 10.272 5.901 1.00 78.19 206 MET A CA 1
ATOM 1649 C C . MET A 1 206 ? 19.289 11.351 5.877 1.00 78.19 206 MET A C 1
ATOM 1651 O O . MET A 1 206 ? 18.877 11.829 4.809 1.00 78.19 206 MET A O 1
ATOM 1655 N N . GLY A 1 207 ? 18.786 11.760 7.046 1.00 78.38 207 GLY A N 1
ATOM 1656 C CA . GLY A 1 207 ? 17.708 12.742 7.185 1.00 78.38 207 GLY A CA 1
ATOM 1657 C C . GLY A 1 207 ? 16.353 12.254 6.660 1.00 78.38 207 GLY A C 1
ATOM 1658 O O . GLY A 1 207 ? 15.550 13.071 6.214 1.00 78.38 207 GLY A O 1
ATOM 1659 N N . VAL A 1 208 ? 16.120 10.939 6.654 1.00 81.00 208 VAL A N 1
ATOM 1660 C CA . VAL A 1 208 ? 14.834 10.306 6.333 1.00 81.00 208 VAL A CA 1
ATOM 1661 C C . VAL A 1 208 ? 14.150 9.941 7.648 1.00 81.00 208 VAL A C 1
ATOM 1663 O O . VAL A 1 208 ? 14.351 8.856 8.191 1.00 81.00 208 VAL A O 1
ATOM 1666 N N . VAL A 1 209 ? 13.396 10.895 8.193 1.00 86.62 209 VAL A N 1
ATOM 1667 C CA . VAL A 1 209 ? 12.891 10.862 9.581 1.00 86.62 209 VAL A CA 1
ATOM 1668 C C . VAL A 1 209 ? 11.374 10.979 9.691 1.00 86.62 209 VAL A C 1
ATOM 1670 O O . VAL A 1 209 ? 10.814 10.761 10.761 1.00 86.62 209 VAL A O 1
ATOM 1673 N N . ASP A 1 210 ? 10.702 11.327 8.599 1.00 90.38 210 ASP A N 1
ATOM 1674 C CA . ASP A 1 210 ? 9.264 11.561 8.550 1.00 90.38 210 ASP A CA 1
ATOM 1675 C C . ASP A 1 210 ? 8.646 10.933 7.295 1.00 90.38 210 ASP A C 1
ATOM 1677 O O . ASP A 1 210 ? 9.335 10.381 6.433 1.00 90.38 210 ASP A O 1
ATOM 1681 N N . PHE A 1 211 ? 7.318 10.994 7.200 1.00 92.81 211 PHE A N 1
ATOM 1682 C CA . PHE A 1 211 ? 6.595 10.433 6.064 1.00 92.81 211 PHE A CA 1
ATOM 1683 C C . PHE A 1 211 ? 6.988 11.094 4.734 1.00 92.81 211 PHE A C 1
ATOM 1685 O O . PHE A 1 211 ? 7.113 10.399 3.729 1.00 92.81 211 PHE A O 1
ATOM 1692 N N . GLU A 1 212 ? 7.192 12.413 4.717 1.00 92.62 212 GLU A N 1
ATOM 1693 C CA . GLU A 1 212 ? 7.488 13.167 3.496 1.00 92.62 212 GLU A CA 1
ATOM 1694 C C . GLU A 1 212 ? 8.863 12.790 2.930 1.00 92.62 212 GLU A C 1
ATOM 1696 O O . GLU A 1 212 ? 8.960 12.347 1.788 1.00 92.62 212 GLU A O 1
ATOM 1701 N N . SER A 1 213 ? 9.917 12.845 3.744 1.00 91.69 213 SER A N 1
ATOM 1702 C CA . SER A 1 213 ? 11.273 12.446 3.344 1.00 91.69 213 SER A CA 1
ATOM 1703 C C . SER A 1 213 ? 11.358 10.975 2.920 1.00 91.69 213 SER A C 1
ATOM 1705 O O . SER A 1 213 ? 12.093 10.640 1.982 1.00 91.69 213 SER A O 1
ATOM 1707 N N . LEU A 1 214 ? 10.586 10.095 3.566 1.00 92.75 214 LEU A N 1
ATOM 1708 C CA . LEU A 1 214 ? 10.494 8.680 3.216 1.00 92.75 214 LEU A CA 1
ATOM 1709 C C .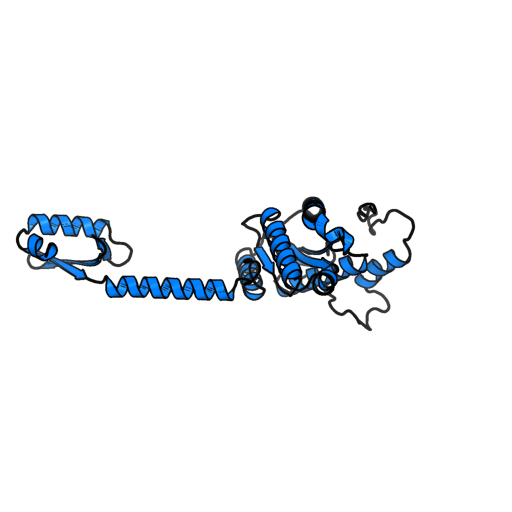 LEU A 1 214 ? 9.776 8.476 1.874 1.00 92.75 214 LEU A C 1
ATOM 1711 O O . LEU A 1 214 ? 10.250 7.706 1.035 1.00 92.75 214 LEU A O 1
ATOM 1715 N N . TYR A 1 215 ? 8.685 9.210 1.645 1.00 94.19 215 TYR A N 1
ATOM 1716 C CA . TYR A 1 215 ? 7.953 9.234 0.380 1.00 94.19 215 TYR A CA 1
ATOM 1717 C C . TYR A 1 215 ? 8.851 9.692 -0.774 1.00 94.19 215 TYR A C 1
ATOM 1719 O O . TYR A 1 215 ? 8.955 8.990 -1.777 1.00 94.19 215 TYR A O 1
ATOM 1727 N N . GLU A 1 216 ? 9.551 10.823 -0.634 1.00 92.25 216 GLU A N 1
ATOM 1728 C CA . GLU A 1 216 ? 10.443 11.354 -1.680 1.00 92.25 216 GLU A CA 1
ATOM 1729 C C . GLU A 1 216 ? 11.584 10.382 -2.020 1.00 92.25 216 GLU A C 1
ATOM 1731 O O . GLU A 1 216 ? 11.998 10.243 -3.179 1.00 92.25 216 GLU A O 1
ATOM 1736 N N . SER A 1 217 ? 12.101 9.697 -0.997 1.00 92.62 217 SER A N 1
ATOM 1737 C CA . SER A 1 217 ? 13.157 8.698 -1.143 1.00 92.62 217 SER A CA 1
ATOM 1738 C C . SER A 1 217 ? 12.657 7.446 -1.876 1.00 92.62 217 SER A C 1
ATOM 1740 O O . SER A 1 217 ? 13.340 6.952 -2.781 1.00 92.62 217 SER A O 1
ATOM 1742 N N . ALA A 1 218 ? 11.456 6.957 -1.544 1.00 95.12 218 ALA A N 1
ATOM 1743 C CA . ALA A 1 218 ? 10.837 5.804 -2.200 1.00 95.12 218 ALA A CA 1
ATOM 1744 C C . ALA A 1 218 ? 10.401 6.120 -3.642 1.00 95.12 218 ALA A C 1
ATOM 1746 O O . ALA A 1 218 ? 10.592 5.290 -4.531 1.00 95.12 218 ALA A O 1
ATOM 1747 N N . ASP A 1 219 ? 9.900 7.330 -3.904 1.00 93.69 219 ASP A N 1
ATOM 1748 C CA . ASP A 1 219 ? 9.573 7.801 -5.256 1.00 93.69 219 ASP A CA 1
ATOM 1749 C C . ASP A 1 219 ? 10.815 7.860 -6.148 1.00 93.69 219 ASP A C 1
ATOM 1751 O O . ASP A 1 219 ? 10.838 7.314 -7.254 1.00 93.69 219 ASP A O 1
ATOM 1755 N N . THR A 1 220 ? 11.909 8.417 -5.624 1.00 90.81 220 THR A N 1
ATOM 1756 C CA . THR A 1 220 ? 13.190 8.427 -6.336 1.00 90.81 220 THR A CA 1
ATOM 1757 C C . THR A 1 220 ? 13.671 7.004 -6.636 1.00 90.81 220 THR A C 1
ATOM 1759 O O . THR A 1 220 ? 14.161 6.732 -7.736 1.00 90.81 220 THR A O 1
ATOM 1762 N N . ALA A 1 221 ? 13.508 6.081 -5.685 1.00 93.69 221 ALA A N 1
ATOM 1763 C CA . ALA A 1 221 ? 13.841 4.674 -5.868 1.00 93.69 221 ALA A CA 1
ATOM 1764 C C . ALA A 1 221 ? 13.001 4.027 -6.983 1.00 93.69 221 ALA A C 1
ATOM 1766 O O . ALA A 1 221 ? 13.536 3.321 -7.840 1.00 93.69 221 ALA A O 1
ATOM 1767 N N . LEU A 1 222 ? 11.696 4.310 -7.014 1.00 94.38 222 LEU A N 1
ATOM 1768 C CA . LEU A 1 222 ? 10.785 3.794 -8.031 1.00 94.38 222 LEU A CA 1
ATOM 1769 C C . LEU A 1 222 ? 11.149 4.332 -9.416 1.00 94.38 222 LEU A C 1
ATOM 1771 O O . LEU A 1 222 ? 11.195 3.575 -10.389 1.00 94.38 222 LEU A O 1
ATOM 1775 N N . TYR A 1 223 ? 11.456 5.625 -9.504 1.00 90.31 223 TYR A N 1
ATOM 1776 C CA . TYR A 1 223 ? 11.919 6.246 -10.738 1.00 90.31 223 TYR A CA 1
ATOM 1777 C C . TYR A 1 223 ? 13.182 5.560 -11.275 1.00 90.31 223 TYR A C 1
ATOM 1779 O O . TYR A 1 223 ? 13.255 5.243 -12.464 1.00 90.31 223 TYR A O 1
ATOM 1787 N N . ILE A 1 224 ? 14.160 5.283 -10.402 1.00 89.31 224 ILE A N 1
ATOM 1788 C CA . ILE A 1 224 ? 15.374 4.546 -10.774 1.00 89.31 224 ILE A CA 1
ATOM 1789 C C . ILE A 1 224 ? 15.013 3.141 -11.270 1.00 89.31 224 ILE A C 1
ATOM 1791 O O . ILE A 1 224 ? 15.457 2.752 -12.346 1.00 89.31 224 ILE A O 1
ATOM 1795 N N . SER A 1 225 ? 14.165 2.406 -10.546 1.00 92.12 225 SER A N 1
ATOM 1796 C CA . SER A 1 225 ? 13.708 1.069 -10.950 1.00 92.12 225 SER A CA 1
ATOM 1797 C C . SER A 1 225 ? 13.096 1.057 -12.363 1.00 92.12 225 SER A C 1
ATOM 1799 O O . SER A 1 225 ? 13.483 0.243 -13.209 1.00 92.12 225 SER A O 1
ATOM 1801 N N . LYS A 1 226 ? 12.221 2.026 -12.669 1.00 89.81 226 LYS A N 1
ATOM 1802 C CA . LYS A 1 226 ? 11.631 2.192 -14.008 1.00 89.81 226 LYS A CA 1
ATOM 1803 C C . LYS A 1 226 ? 12.687 2.524 -15.065 1.00 89.81 226 LYS A C 1
ATOM 1805 O O . LYS A 1 226 ? 12.667 1.938 -16.148 1.00 89.81 226 LYS A O 1
ATOM 1810 N N . GLY A 1 227 ? 13.614 3.430 -14.754 1.00 86.50 227 GLY A N 1
ATOM 1811 C CA . GLY A 1 227 ? 14.706 3.824 -15.649 1.00 86.50 227 GLY A CA 1
ATOM 1812 C C . GLY A 1 227 ? 15.695 2.693 -15.949 1.00 86.50 227 GLY A C 1
ATOM 1813 O O . GLY A 1 227 ? 16.257 2.647 -17.038 1.00 86.50 227 GLY A O 1
ATOM 1814 N N . LEU A 1 228 ? 15.848 1.735 -15.032 1.00 86.31 228 LEU A N 1
ATOM 1815 C CA . LEU A 1 228 ? 16.689 0.552 -15.218 1.00 86.31 228 LEU A CA 1
ATOM 1816 C C . LEU A 1 228 ? 16.012 -0.574 -16.031 1.00 86.31 228 LEU A C 1
ATOM 1818 O O . LEU A 1 228 ? 16.586 -1.654 -16.165 1.00 86.31 228 LEU A O 1
ATOM 1822 N N . GLY A 1 229 ? 14.815 -0.341 -16.581 1.00 88.56 229 GLY A N 1
ATOM 1823 C CA . GLY A 1 229 ? 14.135 -1.283 -17.475 1.00 88.56 229 GLY A CA 1
ATOM 1824 C C . GLY A 1 229 ? 12.911 -1.986 -16.886 1.00 88.56 229 GLY A C 1
ATOM 1825 O O . GLY A 1 229 ? 12.509 -3.010 -17.434 1.00 88.56 229 GLY A O 1
ATOM 1826 N N . LYS A 1 230 ? 12.300 -1.441 -15.820 1.00 92.75 230 LYS A N 1
ATOM 1827 C CA . LYS A 1 230 ? 11.052 -1.945 -15.204 1.00 92.75 230 LYS A CA 1
ATOM 1828 C C . LYS A 1 230 ? 11.167 -3.378 -14.644 1.00 92.75 230 LYS A C 1
ATOM 1830 O O . LYS A 1 230 ? 12.260 -3.955 -14.625 1.00 92.75 230 LYS A O 1
ATOM 1835 N N . ASN A 1 231 ? 10.052 -3.944 -14.160 1.00 94.94 231 ASN A N 1
ATOM 1836 C CA . ASN A 1 231 ? 9.945 -5.326 -13.658 1.00 94.94 231 ASN A CA 1
ATOM 1837 C C . ASN A 1 231 ? 10.990 -5.694 -12.584 1.00 94.94 231 ASN A C 1
ATOM 1839 O O . ASN A 1 231 ? 11.554 -6.798 -12.585 1.00 94.94 231 ASN A O 1
ATOM 1843 N N . ARG A 1 232 ? 11.292 -4.749 -11.692 1.00 95.44 232 ARG A N 1
ATOM 1844 C CA . ARG A 1 232 ? 12.345 -4.873 -10.679 1.00 95.44 232 ARG A CA 1
ATOM 1845 C C . ARG A 1 232 ? 12.066 -3.988 -9.475 1.00 95.44 232 ARG A C 1
ATOM 1847 O O . ARG A 1 232 ? 11.175 -3.139 -9.500 1.00 95.44 232 ARG A O 1
ATOM 1854 N N . TYR A 1 233 ? 12.879 -4.152 -8.442 1.00 96.81 233 TYR A N 1
ATOM 1855 C CA . TYR A 1 233 ? 12.943 -3.199 -7.347 1.00 96.81 233 TYR A CA 1
ATOM 1856 C C . TYR A 1 233 ? 14.276 -2.451 -7.334 1.00 96.81 233 TYR A C 1
ATOM 1858 O O . TYR A 1 233 ? 15.274 -2.915 -7.887 1.00 96.81 233 TYR A O 1
ATOM 1866 N N . TYR A 1 234 ? 14.290 -1.299 -6.676 1.00 95.31 234 TYR A N 1
ATOM 1867 C CA . TYR A 1 234 ? 15.504 -0.577 -6.320 1.00 95.31 234 TYR A CA 1
ATOM 1868 C C . TYR A 1 234 ? 15.397 -0.108 -4.867 1.00 95.31 234 TYR A C 1
ATOM 1870 O O . TYR A 1 234 ? 14.366 0.437 -4.477 1.00 95.31 234 TYR A O 1
ATOM 1878 N N . ILE A 1 235 ? 16.447 -0.324 -4.070 1.00 95.06 235 ILE A N 1
ATOM 1879 C CA . ILE A 1 235 ? 16.529 0.143 -2.680 1.00 95.06 235 ILE A CA 1
ATOM 1880 C C . ILE A 1 235 ? 17.392 1.402 -2.655 1.00 95.06 235 ILE A C 1
ATOM 1882 O O . ILE A 1 235 ? 18.528 1.407 -3.128 1.00 95.06 235 ILE A O 1
ATOM 1886 N N . ASN A 1 236 ? 16.851 2.488 -2.117 1.00 90.81 236 ASN A N 1
ATOM 1887 C CA . ASN A 1 236 ? 17.545 3.759 -2.001 1.00 90.81 236 ASN A CA 1
ATOM 1888 C C . ASN A 1 236 ? 18.387 3.823 -0.728 1.00 90.81 236 ASN A C 1
ATOM 1890 O O . ASN A 1 236 ? 18.039 4.487 0.242 1.00 90.81 236 ASN A O 1
ATOM 1894 N N . GLU A 1 237 ? 19.530 3.149 -0.775 1.00 84.25 237 GLU A N 1
ATOM 1895 C CA . GLU A 1 237 ? 20.515 3.087 0.316 1.00 84.25 237 GLU A CA 1
ATOM 1896 C C . GLU A 1 237 ? 21.224 4.428 0.566 1.00 84.25 237 GLU A C 1
ATOM 1898 O O . GLU A 1 237 ? 21.892 4.611 1.574 1.00 84.25 237 GLU A O 1
ATOM 1903 N N . LYS A 1 238 ? 21.099 5.384 -0.363 1.00 77.25 238 LYS A N 1
ATOM 1904 C CA . LYS A 1 238 ? 21.812 6.671 -0.326 1.00 77.25 238 LYS A CA 1
ATOM 1905 C C . LYS A 1 238 ? 20.919 7.852 0.056 1.00 77.25 238 LYS A C 1
ATOM 1907 O O . LYS A 1 238 ? 21.339 8.994 -0.117 1.00 77.25 238 LYS A O 1
ATOM 1912 N N . GLY A 1 239 ? 19.673 7.603 0.468 1.00 77.06 239 GLY A N 1
ATOM 1913 C CA . GLY A 1 239 ? 18.727 8.659 0.844 1.00 77.06 239 GLY A CA 1
ATOM 1914 C C . GLY A 1 239 ? 18.480 9.700 -0.258 1.00 77.06 239 GLY A C 1
ATOM 1915 O O . GLY A 1 239 ? 18.301 10.884 0.024 1.00 77.06 239 GLY A O 1
ATOM 1916 N N . ILE A 1 240 ? 18.519 9.302 -1.535 1.00 80.12 240 ILE A N 1
ATOM 1917 C CA . ILE A 1 240 ? 18.369 10.230 -2.666 1.00 80.12 240 ILE A CA 1
ATOM 1918 C C . ILE A 1 240 ? 16.909 10.703 -2.738 1.00 80.12 240 ILE A C 1
ATOM 1920 O O . ILE A 1 240 ? 16.029 9.886 -2.962 1.00 80.12 240 ILE A O 1
ATOM 1924 N N . ARG A 1 241 ? 16.637 12.009 -2.632 1.00 76.56 241 ARG A N 1
ATOM 1925 C CA . ARG A 1 241 ? 15.262 12.573 -2.649 1.00 76.56 241 ARG A CA 1
ATOM 1926 C C . ARG A 1 241 ? 14.918 13.381 -3.913 1.00 76.56 241 ARG A C 1
ATOM 1928 O O . ARG A 1 241 ? 14.113 14.306 -3.902 1.00 76.56 241 ARG A O 1
ATOM 1935 N N . CYS A 1 242 ? 15.591 13.119 -5.034 1.00 73.19 242 CYS A N 1
ATOM 1936 C CA . CYS A 1 242 ? 15.438 13.936 -6.242 1.00 73.19 242 CYS A CA 1
ATOM 1937 C C . CYS A 1 242 ? 14.253 13.476 -7.114 1.00 73.19 242 CYS A C 1
ATOM 1939 O O . CYS A 1 242 ? 14.412 12.573 -7.937 1.00 73.19 242 CYS A O 1
ATOM 1941 N N . MET A 1 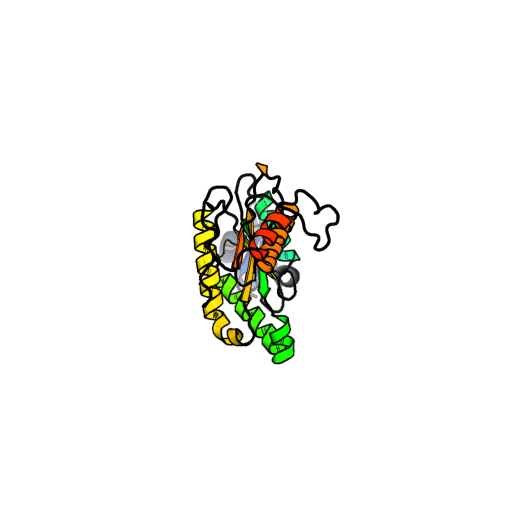243 ? 13.113 14.175 -7.019 1.00 61.75 243 MET A N 1
ATOM 1942 C CA . MET A 1 243 ? 11.863 13.829 -7.729 1.00 61.75 243 MET A CA 1
ATOM 1943 C C . MET A 1 243 ? 11.723 14.381 -9.166 1.00 61.75 243 MET A C 1
ATOM 1945 O O . MET A 1 243 ? 10.865 13.948 -9.929 1.00 61.75 243 MET A O 1
ATOM 1949 N N . LYS A 1 244 ? 12.534 15.359 -9.604 1.00 58.12 244 LYS A N 1
ATOM 1950 C CA . LYS A 1 244 ? 12.306 16.017 -10.915 1.00 58.12 244 LYS A CA 1
ATOM 1951 C C . LYS A 1 244 ? 12.830 15.186 -12.089 1.00 58.12 244 LYS A C 1
ATOM 1953 O O . LYS A 1 244 ? 14.019 14.875 -12.123 1.00 58.12 244 LYS A O 1
ATOM 1958 N N . SER A 1 245 ? 11.994 14.902 -13.088 1.00 50.69 245 SER A N 1
ATOM 1959 C CA . SER A 1 245 ? 12.391 14.254 -14.353 1.00 50.69 245 SER A CA 1
ATOM 1960 C C . SER A 1 245 ? 13.343 15.125 -15.191 1.00 50.69 245 SER A C 1
ATOM 1962 O O . SER A 1 245 ? 14.288 14.619 -15.788 1.00 50.69 245 SER A O 1
ATOM 1964 N N . THR A 1 246 ? 13.170 16.449 -15.155 1.00 49.12 246 THR A N 1
ATOM 1965 C CA . THR A 1 246 ? 14.030 17.444 -15.816 1.00 49.12 246 THR A CA 1
ATOM 1966 C C . THR A 1 246 ? 14.756 18.289 -14.769 1.00 49.12 246 THR A C 1
ATOM 1968 O O . THR A 1 246 ? 14.273 19.338 -14.344 1.00 49.12 246 THR A O 1
ATOM 1971 N N . CYS A 1 247 ? 15.909 17.824 -14.292 1.00 53.62 247 CYS A N 1
ATOM 1972 C CA . CYS A 1 247 ? 16.752 18.609 -13.391 1.00 53.62 247 CYS A CA 1
ATOM 1973 C C . CYS A 1 247 ? 17.931 19.205 -14.176 1.00 53.62 247 CYS A C 1
ATOM 1975 O O . CYS A 1 247 ? 18.847 18.485 -14.565 1.00 53.62 247 CYS A O 1
ATOM 1977 N N . GLU A 1 248 ? 17.930 20.519 -14.413 1.00 47.16 248 GLU A N 1
ATOM 1978 C CA . GLU A 1 248 ? 19.028 21.217 -15.108 1.00 47.16 248 GLU A CA 1
ATOM 1979 C C . GLU A 1 248 ? 20.338 21.235 -14.293 1.00 47.16 248 GLU A C 1
ATOM 1981 O O . GLU A 1 248 ? 21.425 21.273 -14.869 1.00 47.16 248 GLU A O 1
ATOM 1986 N N . ALA A 1 249 ? 20.262 21.080 -12.963 1.00 50.22 249 ALA A N 1
ATOM 1987 C CA . ALA A 1 249 ? 21.418 20.956 -12.064 1.00 50.22 249 ALA A CA 1
ATOM 1988 C C . ALA A 1 249 ? 22.103 19.566 -12.105 1.00 50.22 249 ALA A C 1
ATOM 1990 O O . ALA A 1 249 ? 23.080 19.317 -11.405 1.00 50.22 249 ALA A O 1
ATOM 1991 N N . CYS A 1 250 ? 21.624 18.645 -12.946 1.00 52.28 250 CYS A N 1
ATOM 1992 C CA . CYS A 1 250 ? 22.068 17.248 -13.036 1.00 52.28 250 CYS A CA 1
ATOM 1993 C C . CYS A 1 250 ? 23.343 17.044 -13.895 1.00 52.28 250 CYS A C 1
ATOM 1995 O O . CYS A 1 250 ? 23.663 15.928 -14.315 1.00 52.28 250 CYS A O 1
ATOM 1997 N N . ARG A 1 251 ? 24.072 18.119 -14.225 1.00 47.25 251 ARG A N 1
ATOM 1998 C CA . ARG A 1 251 ? 25.093 18.080 -15.284 1.00 47.25 251 ARG A CA 1
ATOM 1999 C C . ARG A 1 251 ? 26.482 17.592 -14.875 1.00 47.25 251 ARG A C 1
ATOM 2001 O O . ARG A 1 251 ? 27.217 17.235 -15.789 1.00 47.25 251 ARG A O 1
ATOM 2008 N N . ILE A 1 252 ? 26.831 17.506 -13.586 1.00 52.91 252 ILE A N 1
ATOM 2009 C CA . ILE A 1 252 ? 28.197 17.094 -13.194 1.00 52.91 252 ILE A CA 1
ATOM 2010 C C . ILE A 1 252 ? 28.222 15.945 -12.165 1.00 52.91 252 ILE A C 1
ATOM 2012 O O . ILE A 1 252 ? 28.815 14.926 -12.481 1.00 52.91 252 ILE A O 1
ATOM 2016 N N . ASN A 1 253 ? 27.515 16.019 -11.023 1.00 57.53 253 ASN A N 1
ATOM 2017 C CA . ASN A 1 253 ? 27.618 15.012 -9.939 1.00 57.53 253 ASN A CA 1
ATOM 2018 C C . ASN A 1 253 ? 26.249 14.577 -9.372 1.00 57.53 253 ASN A C 1
ATOM 2020 O O . ASN A 1 253 ? 25.970 14.774 -8.190 1.00 57.53 253 ASN A O 1
ATOM 2024 N N . CYS A 1 254 ? 25.344 14.044 -10.198 1.00 66.12 254 CYS A N 1
ATOM 2025 C CA . CYS A 1 254 ? 24.062 13.535 -9.696 1.00 66.12 254 CYS A CA 1
ATOM 2026 C C . CYS A 1 254 ? 24.121 12.011 -9.502 1.00 66.12 254 CYS A C 1
ATOM 2028 O O . CYS A 1 254 ? 24.167 11.302 -10.511 1.00 66.12 254 CYS A O 1
ATOM 2030 N N . PRO A 1 255 ? 24.007 11.490 -8.261 1.00 67.81 255 PRO A N 1
ATOM 2031 C CA . PRO A 1 255 ? 24.016 10.048 -8.002 1.00 67.81 255 PRO A CA 1
ATOM 2032 C C . PRO A 1 255 ? 22.956 9.297 -8.816 1.00 67.81 255 PRO A C 1
ATOM 2034 O O . PRO A 1 255 ? 23.227 8.238 -9.370 1.00 67.81 255 PRO A O 1
ATOM 2037 N N . ARG A 1 256 ? 21.765 9.894 -8.975 1.00 71.69 256 ARG A N 1
ATOM 2038 C CA . ARG A 1 256 ? 20.671 9.338 -9.785 1.00 71.69 256 ARG A CA 1
ATOM 2039 C C . ARG A 1 256 ? 21.049 9.197 -11.265 1.00 71.69 256 ARG A C 1
ATOM 2041 O O . ARG A 1 256 ? 20.682 8.209 -11.887 1.00 71.69 256 ARG A O 1
ATOM 2048 N N . ARG A 1 257 ? 21.774 10.168 -11.838 1.00 68.69 257 ARG A N 1
ATOM 2049 C CA . ARG A 1 257 ? 22.225 10.108 -13.239 1.00 68.69 257 ARG A CA 1
ATOM 2050 C C . ARG A 1 257 ? 23.322 9.071 -13.424 1.00 68.69 257 ARG A C 1
ATOM 2052 O O . ARG A 1 257 ? 23.278 8.361 -14.415 1.00 68.69 257 ARG A O 1
ATOM 2059 N N . GLU A 1 258 ? 24.268 8.973 -12.493 1.00 69.25 258 GLU A N 1
ATOM 2060 C CA . GLU A 1 258 ? 25.304 7.934 -12.540 1.00 69.25 258 GLU A CA 1
ATOM 2061 C C . GLU A 1 258 ? 24.684 6.533 -12.556 1.00 69.25 258 GLU A C 1
ATOM 2063 O O . GLU A 1 258 ? 25.037 5.726 -13.408 1.00 69.25 258 GLU A O 1
ATOM 2068 N N . ILE A 1 259 ? 23.702 6.274 -11.684 1.00 73.94 259 ILE A N 1
ATOM 2069 C CA . ILE A 1 259 ? 23.007 4.979 -11.618 1.00 73.94 259 ILE A CA 1
ATOM 2070 C C . ILE A 1 259 ? 22.308 4.649 -12.944 1.00 73.94 259 ILE A C 1
ATOM 2072 O O . ILE A 1 259 ? 22.414 3.530 -13.433 1.00 73.94 259 ILE A O 1
ATOM 2076 N N . LEU A 1 260 ? 21.620 5.621 -13.548 1.00 69.50 260 LEU A N 1
ATOM 2077 C CA . LEU A 1 260 ? 20.924 5.415 -14.822 1.00 69.50 260 LEU A CA 1
ATOM 2078 C C . LEU A 1 260 ? 21.889 5.295 -16.015 1.00 69.50 260 LEU A C 1
ATOM 2080 O O . LEU A 1 260 ? 21.647 4.499 -16.916 1.00 69.50 260 LEU A O 1
ATOM 2084 N N . ALA A 1 261 ? 22.992 6.047 -16.012 1.00 63.38 261 ALA A N 1
ATOM 2085 C CA . ALA A 1 261 ? 23.996 6.040 -17.078 1.00 63.38 261 ALA A CA 1
ATOM 2086 C C . ALA A 1 261 ? 24.832 4.752 -17.109 1.00 63.38 261 ALA A C 1
ATOM 2088 O O . ALA A 1 261 ? 25.292 4.358 -18.178 1.00 63.38 261 ALA A O 1
ATOM 2089 N N . LEU A 1 262 ? 25.002 4.071 -15.968 1.00 57.62 262 LEU A N 1
ATOM 2090 C CA . LEU A 1 262 ? 25.643 2.754 -15.929 1.00 57.62 262 LEU A CA 1
ATOM 2091 C C . LEU A 1 262 ? 24.897 1.737 -16.810 1.00 57.62 262 LEU A C 1
ATOM 2093 O O . LEU A 1 262 ? 25.548 0.927 -17.458 1.00 57.62 262 LEU A O 1
ATOM 2097 N N . ASN A 1 263 ? 23.572 1.845 -16.944 1.00 48.97 263 ASN A N 1
ATOM 2098 C CA . ASN A 1 263 ? 22.781 0.945 -17.787 1.00 48.97 263 ASN A CA 1
ATOM 2099 C C . ASN A 1 263 ? 22.907 1.221 -19.300 1.00 48.97 263 ASN A C 1
ATOM 2101 O O . ASN A 1 263 ? 22.821 0.285 -20.092 1.00 48.97 263 ASN A O 1
ATOM 2105 N N . GLU A 1 264 ? 23.141 2.467 -19.735 1.00 43.31 264 GLU A N 1
ATOM 2106 C CA . GLU A 1 264 ? 23.264 2.801 -21.171 1.00 43.31 264 GLU A CA 1
ATOM 2107 C C . GLU A 1 264 ? 24.548 2.231 -21.813 1.00 43.31 264 GLU A C 1
ATOM 2109 O O . GLU A 1 264 ? 24.616 2.076 -23.032 1.00 43.31 264 GLU A O 1
ATOM 2114 N N . GLY A 1 265 ? 25.550 1.858 -21.006 1.00 41.16 265 GLY A N 1
ATOM 2115 C CA . GLY A 1 265 ? 26.785 1.204 -21.458 1.00 41.16 265 GLY A CA 1
ATOM 2116 C C . GLY A 1 265 ? 26.810 -0.329 -21.336 1.00 41.16 265 GLY A C 1
ATOM 2117 O O . GLY A 1 265 ? 27.824 -0.935 -21.678 1.00 41.16 265 GLY A O 1
ATOM 2118 N N . GLN A 1 266 ? 25.745 -0.970 -20.838 1.00 42.72 266 GLN A N 1
ATOM 2119 C CA . GLN A 1 266 ? 25.774 -2.340 -20.295 1.00 42.72 266 GLN A CA 1
ATOM 2120 C C . GLN A 1 266 ? 24.843 -3.320 -21.032 1.00 42.72 266 GLN A C 1
ATOM 2122 O O . GLN A 1 266 ? 23.996 -3.974 -20.436 1.00 42.72 266 GLN A O 1
ATOM 2127 N N . SER A 1 267 ? 25.042 -3.486 -22.342 1.00 35.44 267 SER A N 1
ATOM 2128 C CA . SER A 1 267 ? 24.477 -4.626 -23.090 1.00 35.44 267 SER A CA 1
ATOM 2129 C C . SER A 1 267 ? 25.297 -5.921 -22.957 1.00 35.44 267 SER A C 1
ATOM 2131 O O . SER A 1 267 ? 24.944 -6.912 -23.579 1.00 35.44 267 SER A O 1
ATOM 2133 N N . ASN A 1 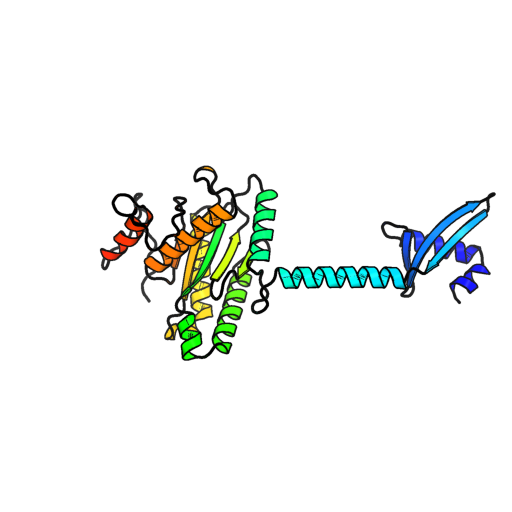268 ? 26.369 -5.955 -22.152 1.00 35.41 268 ASN A N 1
ATOM 2134 C CA . ASN A 1 268 ? 27.142 -7.169 -21.862 1.00 35.41 268 ASN A CA 1
ATOM 2135 C C . ASN A 1 268 ? 27.904 -7.045 -20.527 1.00 35.41 268 ASN A C 1
ATOM 2137 O O . ASN A 1 268 ? 28.914 -6.347 -20.467 1.00 35.41 268 ASN A O 1
ATOM 2141 N N . GLY A 1 269 ? 27.481 -7.764 -19.482 1.00 32.75 269 GLY A N 1
ATOM 2142 C CA . GLY A 1 269 ? 28.322 -8.053 -18.308 1.00 32.75 269 GLY A CA 1
ATOM 2143 C C . GLY A 1 269 ? 27.678 -7.785 -16.946 1.00 32.75 269 GLY A C 1
ATOM 2144 O O . GLY A 1 269 ? 27.055 -6.753 -16.727 1.00 32.75 269 GLY A O 1
ATOM 2145 N N . THR A 1 270 ? 27.859 -8.742 -16.031 1.00 37.59 270 THR A N 1
ATOM 2146 C CA . THR A 1 270 ? 27.444 -8.738 -14.618 1.00 37.59 270 THR A CA 1
ATOM 2147 C C . THR A 1 270 ? 27.753 -7.411 -13.929 1.00 37.59 270 THR A C 1
ATOM 2149 O O . THR A 1 270 ? 28.901 -6.970 -13.901 1.00 37.59 270 THR A O 1
ATOM 2152 N N . VAL A 1 271 ? 26.720 -6.791 -13.367 1.00 47.72 271 VAL A N 1
ATOM 2153 C CA . VAL A 1 271 ? 26.779 -5.453 -12.778 1.00 47.72 271 VAL A CA 1
ATOM 2154 C C . VAL A 1 271 ? 27.182 -5.570 -11.310 1.00 47.72 271 VAL A C 1
ATOM 2156 O O . VAL A 1 271 ? 26.682 -6.453 -10.620 1.00 47.72 271 VAL A O 1
ATOM 2159 N N . THR A 1 272 ? 28.053 -4.689 -10.817 1.00 37.06 272 THR A N 1
ATOM 2160 C CA . THR A 1 272 ? 28.408 -4.568 -9.393 1.00 37.06 272 THR A CA 1
ATOM 2161 C C . THR A 1 272 ? 28.295 -3.116 -8.915 1.00 37.06 272 THR A C 1
ATOM 2163 O O . THR A 1 272 ? 28.422 -2.193 -9.721 1.00 37.06 272 THR A O 1
ATOM 2166 N N . ASP A 1 273 ? 28.053 -2.891 -7.623 1.00 44.66 273 ASP A N 1
ATOM 2167 C CA . ASP A 1 273 ? 28.146 -1.572 -6.986 1.00 44.66 273 ASP A CA 1
ATOM 2168 C C . ASP A 1 273 ? 29.615 -1.123 -6.791 1.00 44.66 273 ASP A C 1
ATOM 2170 O O . ASP A 1 273 ? 30.556 -1.795 -7.226 1.00 44.66 273 ASP A O 1
ATOM 2174 N N . ARG A 1 274 ? 29.826 0.050 -6.167 1.00 34.34 274 ARG A N 1
ATOM 2175 C CA . ARG A 1 274 ? 31.174 0.600 -5.904 1.00 34.34 274 ARG A CA 1
ATOM 2176 C C . ARG A 1 274 ? 31.980 -0.227 -4.890 1.00 34.34 274 ARG A C 1
ATOM 2178 O O . ARG A 1 274 ? 33.197 -0.074 -4.856 1.00 34.34 274 ARG A O 1
ATOM 2185 N N . ASP A 1 275 ? 31.317 -1.096 -4.133 1.00 42.84 275 ASP A N 1
ATOM 2186 C CA . ASP A 1 275 ? 31.903 -2.007 -3.148 1.00 42.84 275 ASP A CA 1
ATOM 2187 C C . ASP A 1 275 ? 32.099 -3.424 -3.726 1.00 42.84 275 ASP A C 1
ATOM 2189 O O . ASP A 1 275 ? 32.559 -4.334 -3.038 1.00 42.84 275 ASP A O 1
ATOM 2193 N N . GLY A 1 276 ? 31.805 -3.614 -5.020 1.00 34.75 276 GLY A N 1
ATOM 2194 C CA . GLY A 1 276 ? 31.972 -4.879 -5.731 1.00 34.75 276 GLY A CA 1
ATOM 2195 C C . GLY A 1 276 ? 30.836 -5.880 -5.510 1.00 34.75 276 GLY A C 1
ATOM 2196 O O . GLY A 1 276 ? 30.947 -7.021 -5.965 1.00 34.75 276 GLY A O 1
ATOM 2197 N N . ASN A 1 277 ? 29.735 -5.489 -4.863 1.00 46.66 277 ASN A N 1
ATOM 2198 C CA . ASN A 1 277 ? 28.585 -6.372 -4.694 1.00 46.66 277 ASN A CA 1
ATOM 2199 C C . ASN A 1 277 ? 27.799 -6.457 -6.001 1.00 46.66 277 ASN A C 1
ATOM 2201 O O . ASN A 1 277 ? 27.512 -5.418 -6.595 1.00 46.66 277 ASN A O 1
ATOM 2205 N N . PRO A 1 278 ? 27.394 -7.651 -6.460 1.00 42.59 278 PRO A N 1
ATOM 2206 C CA . PRO A 1 278 ? 26.597 -7.783 -7.667 1.00 42.59 278 PRO A CA 1
ATOM 2207 C C . PRO A 1 278 ? 25.263 -7.036 -7.535 1.00 42.59 278 PRO A C 1
ATOM 2209 O O . PRO A 1 278 ? 24.434 -7.337 -6.676 1.00 42.59 278 PRO A O 1
ATOM 2212 N N . LEU A 1 279 ? 25.031 -6.080 -8.433 1.00 46.88 279 LEU A N 1
ATOM 2213 C CA . LEU A 1 279 ? 23.700 -5.575 -8.726 1.00 46.88 279 LEU A CA 1
ATOM 2214 C C . LEU A 1 279 ? 22.946 -6.753 -9.343 1.00 46.88 279 LEU A C 1
ATOM 2216 O O . LEU A 1 279 ? 23.253 -7.179 -10.456 1.00 46.88 279 LEU A O 1
ATOM 2220 N N . HIS A 1 280 ? 22.016 -7.329 -8.577 1.00 42.41 280 HIS A N 1
ATOM 2221 C CA . HIS A 1 280 ? 21.212 -8.475 -8.992 1.00 42.41 280 HIS A CA 1
ATOM 2222 C C . HIS A 1 280 ? 20.392 -8.124 -10.244 1.00 42.41 280 HIS A C 1
ATOM 2224 O O . HIS A 1 280 ? 19.246 -7.686 -10.176 1.00 42.41 280 HIS A O 1
ATOM 2230 N N . LEU A 1 281 ? 20.990 -8.337 -11.414 1.00 37.97 281 LEU A N 1
ATOM 2231 C CA . LEU A 1 281 ? 20.269 -8.564 -12.649 1.00 37.97 281 LEU A CA 1
ATOM 2232 C C . LEU A 1 281 ? 19.654 -9.956 -12.528 1.00 37.97 281 LEU A C 1
ATOM 2234 O O . LEU A 1 281 ? 20.353 -10.966 -12.625 1.00 37.97 281 LEU A O 1
ATOM 2238 N N . LEU A 1 282 ? 18.349 -10.019 -12.267 1.00 33.28 282 LEU A N 1
ATOM 2239 C CA . LEU A 1 282 ? 17.614 -11.251 -12.526 1.00 33.28 282 LEU A CA 1
ATOM 2240 C C . LEU A 1 282 ? 17.748 -11.560 -14.027 1.00 33.28 282 LEU A C 1
ATOM 2242 O O . LEU A 1 282 ? 17.630 -10.631 -14.831 1.00 33.28 282 LEU A O 1
ATOM 2246 N N . PRO A 1 283 ? 18.019 -12.821 -14.409 1.00 26.06 283 PRO A N 1
ATOM 2247 C CA . PRO A 1 283 ? 18.218 -13.181 -15.805 1.00 26.06 283 PRO A CA 1
ATOM 2248 C C . PRO A 1 283 ? 16.994 -12.794 -16.641 1.00 26.06 283 PRO A C 1
ATOM 2250 O O . PRO A 1 283 ? 15.852 -12.927 -16.191 1.00 26.06 283 PRO A O 1
ATOM 2253 N N . GLU A 1 284 ? 17.246 -12.298 -17.851 1.00 31.78 284 GLU A N 1
ATOM 2254 C CA . GLU A 1 284 ? 16.207 -12.080 -18.856 1.00 31.78 284 GLU A CA 1
ATOM 2255 C C . GLU A 1 284 ? 15.543 -13.426 -19.189 1.00 31.78 284 GLU A C 1
ATOM 2257 O O . GLU A 1 284 ? 16.227 -14.379 -19.570 1.00 31.78 284 GLU A O 1
ATOM 2262 N N . VAL A 1 285 ? 14.215 -13.511 -19.022 1.00 35.88 285 VAL A N 1
ATOM 2263 C CA . VAL A 1 285 ? 13.385 -14.652 -19.460 1.00 35.88 285 VAL A CA 1
ATOM 2264 C C . VAL A 1 285 ? 12.101 -14.176 -20.124 1.00 35.88 285 VAL A C 1
ATOM 2266 O O . VAL A 1 285 ? 11.387 -13.322 -19.543 1.00 35.88 285 VAL A O 1
#

Foldseek 3Di:
DVQVVCVVPVVVNVVVLVVQQVQDDPQQWHDDPQWIWRWDWDADPNDIDIDTDTCRVVVVVVVVVVVVVVVVVLVVQADPLQRAGEQVVLQVVQQVLLVVCVPFKKKKKKKFKPLLVLCCVPVNDVVSSVVQNLVSVLCVVLDDPQKHWYDYDSRMIMIMGRHDDDPVRVVVSQVVSLVSQCVSCVVCVVSVIAMEMFMEMQDVVLVNRGPLLNVLRRLLQSVLSVLLPHSGGGYNPNSDRDNDPDDPVCPDDDPSVVSSVVNVVPPDDFDADPVRHTPDPDDDD

pLDDT: mean 81.84, std 17.66, range [26.06, 98.62]